Protein AF-A0ABD3TXU3-F1 (afdb_monomer)

Solvent-accessible surface area (backbone atoms only — not comparable to full-atom values): 10686 Å² total; per-residue (Å²): 133,86,78,90,81,82,82,71,97,73,79,88,72,80,79,80,66,81,51,79,56,85,69,87,68,70,68,44,49,63,91,85,39,48,73,52,95,70,31,21,36,32,75,50,91,61,66,33,29,53,66,57,39,34,51,54,19,44,74,74,72,29,31,35,31,71,69,75,39,67,75,50,40,56,49,52,21,50,50,44,47,71,68,58,58,91,84,44,51,27,39,35,22,36,33,16,76,94,43,84,89,53,43,23,27,67,86,81,66,42,51,48,83,80,42,98,42,84,51,59,34,95,75,45,77,66,43,73,91,76,55,30,40,26,32,26,36,27,57,84,41,30,26,41,55,32,48,41,82,49,72,32,30,33,31,24,29,32,74,39,47,73,62,79,83,71,80,54,76,53,84,80,80,85,79,81,78,77,83,128

Radius of gyration: 27.25 Å; Cα contacts (8 Å, |Δi|>4): 303; chains: 1; bounding box: 69×52×76 Å

Nearest PDB structures (foldseek):
  2ox9-assembly4_D  TM=9.358E-01  e=2.150E-13  Mus musculus
  2ox8-assembly4_D  TM=9.205E-01  e=7.601E-13  Homo sapiens
  1tn3-assembly1_A  TM=8.866E-01  e=1.148E-08  Homo sapiens
  3l9j-assembly1_C  TM=8.331E-01  e=6.294E-09  Homo sapiens
  1htn-assembly1_A  TM=8.339E-01  e=1.461E-08  Homo sapiens

Structure (mmCIF, N/CA/C/O backbone):
data_AF-A0ABD3TXU3-F1
#
_entry.id   AF-A0ABD3TXU3-F1
#
loop_
_atom_site.group_PDB
_atom_site.id
_atom_site.type_symbol
_atom_site.label_atom_id
_atom_site.label_alt_id
_atom_site.label_comp_id
_atom_site.label_asym_id
_atom_site.label_entity_id
_atom_site.label_seq_id
_atom_site.pdbx_PDB_ins_code
_atom_site.Cartn_x
_atom_site.Cartn_y
_atom_site.Cartn_z
_atom_site.occupancy
_atom_site.B_iso_or_equiv
_atom_site.auth_seq_id
_atom_site.auth_comp_id
_atom_site.auth_asym_id
_atom_site.auth_atom_id
_atom_site.pdbx_PDB_model_num
ATOM 1 N N . MET A 1 1 ? -48.188 35.237 57.768 1.00 38.38 1 MET A N 1
ATOM 2 C CA . MET A 1 1 ? -49.131 35.296 56.631 1.00 38.38 1 MET A CA 1
ATOM 3 C C . MET A 1 1 ? -48.720 34.210 55.651 1.00 38.38 1 MET A C 1
ATOM 5 O O . MET A 1 1 ? -47.647 34.308 55.085 1.00 38.38 1 MET A O 1
ATOM 9 N N . THR A 1 2 ? -49.334 33.029 55.768 1.00 39.00 2 THR A N 1
ATOM 10 C CA . THR A 1 2 ? -50.241 32.453 54.746 1.00 39.00 2 THR A CA 1
ATOM 11 C C . THR A 1 2 ? -49.476 32.151 53.449 1.00 39.00 2 THR A C 1
ATOM 13 O O . THR A 1 2 ? -49.089 33.066 52.742 1.00 39.00 2 THR A O 1
ATOM 16 N N . ARG A 1 3 ? -49.224 30.891 53.079 1.00 39.03 3 ARG A N 1
ATOM 17 C CA . ARG A 1 3 ? -50.242 29.874 52.774 1.00 39.03 3 ARG A CA 1
ATOM 18 C C . ARG A 1 3 ? -49.741 28.445 53.026 1.00 39.03 3 ARG A C 1
ATOM 20 O O . ARG A 1 3 ? -48.636 28.094 52.631 1.00 39.03 3 ARG A O 1
ATOM 27 N N . LEU A 1 4 ? -50.616 27.630 53.622 1.00 38.91 4 LEU A N 1
ATOM 28 C CA . LEU A 1 4 ? -50.588 26.171 53.529 1.00 38.91 4 LEU A CA 1
ATOM 29 C C . LEU A 1 4 ? -50.609 25.758 52.048 1.00 38.91 4 LEU A C 1
ATOM 31 O O . LEU A 1 4 ? -51.518 26.162 51.323 1.00 38.91 4 LEU A O 1
ATOM 35 N N . ILE A 1 5 ? -49.676 24.901 51.634 1.00 47.88 5 ILE A N 1
ATOM 36 C CA . ILE A 1 5 ? -49.873 24.018 50.481 1.00 47.88 5 ILE A CA 1
ATOM 37 C C . ILE A 1 5 ? -50.092 22.625 51.057 1.00 47.88 5 ILE A C 1
ATOM 39 O O . ILE A 1 5 ? -49.158 21.902 51.389 1.00 47.88 5 ILE A O 1
ATOM 43 N N . ILE A 1 6 ? -51.366 22.288 51.229 1.00 46.72 6 ILE A N 1
ATOM 44 C CA . ILE A 1 6 ? -51.814 20.909 51.382 1.00 46.72 6 ILE A CA 1
ATOM 45 C C . ILE A 1 6 ? -51.680 20.304 49.984 1.00 46.72 6 ILE A C 1
ATOM 47 O O . ILE A 1 6 ? -52.480 20.637 49.112 1.00 46.72 6 ILE A O 1
ATOM 51 N N . CYS A 1 7 ? -50.675 19.463 49.738 1.00 40.28 7 CYS A N 1
ATOM 52 C CA . CYS A 1 7 ? -50.700 18.606 48.555 1.00 40.28 7 CYS A CA 1
ATOM 53 C C . CYS A 1 7 ? -51.273 17.254 48.976 1.00 40.28 7 CYS A C 1
ATOM 55 O O . CYS A 1 7 ? -50.625 16.446 49.637 1.00 40.28 7 CYS A O 1
ATOM 57 N N . ASN A 1 8 ? -52.560 17.115 48.680 1.00 41.97 8 ASN A N 1
ATOM 58 C CA . ASN A 1 8 ? -53.394 15.951 48.906 1.00 41.97 8 ASN A CA 1
ATOM 59 C C . ASN A 1 8 ? -52.970 14.815 47.956 1.00 41.97 8 ASN A C 1
ATOM 61 O O . ASN A 1 8 ? -52.503 15.054 46.845 1.00 41.97 8 ASN A O 1
ATOM 65 N N . TYR A 1 9 ? -53.143 13.585 48.418 1.00 53.62 9 TYR A N 1
ATOM 66 C CA . TYR A 1 9 ? -52.825 12.330 47.753 1.00 53.62 9 TYR A CA 1
ATOM 67 C C . TYR A 1 9 ? -53.490 12.209 46.369 1.00 53.62 9 TYR A C 1
ATOM 69 O O . TYR A 1 9 ? -54.625 11.755 46.258 1.00 53.62 9 TYR A O 1
ATOM 77 N N . SER A 1 10 ? -52.803 12.576 45.287 1.00 55.06 10 SER A N 1
ATOM 78 C CA . SER A 1 10 ? -53.077 12.033 43.951 1.00 55.06 10 SER A CA 1
ATOM 79 C C . SER A 1 10 ? -52.022 12.472 42.945 1.00 55.06 10 SER A C 1
ATOM 81 O O . SER A 1 10 ? -51.697 13.650 42.860 1.00 55.06 10 SER A O 1
ATOM 83 N N . LEU A 1 11 ? -51.560 11.506 42.147 1.00 48.69 11 LEU A N 1
ATOM 84 C CA . LEU A 1 11 ? -50.714 11.667 40.960 1.00 48.69 11 LEU A CA 1
ATOM 85 C C . LEU A 1 11 ? -49.240 12.000 41.234 1.00 48.69 11 LEU A C 1
ATOM 87 O O . LEU A 1 11 ? -48.679 12.968 40.728 1.00 48.69 11 LEU A O 1
ATOM 91 N N . CYS A 1 12 ? -48.564 11.083 41.931 1.00 47.16 12 CYS A N 1
ATOM 92 C CA . CYS A 1 12 ? -47.138 10.856 41.701 1.00 47.16 12 CYS A CA 1
ATOM 93 C C . CYS A 1 12 ? -46.996 10.203 40.311 1.00 47.16 12 CYS A C 1
ATOM 95 O O . CYS A 1 12 ? -46.902 8.983 40.186 1.00 47.16 12 CYS A O 1
ATOM 97 N N . LEU A 1 13 ? -47.126 10.998 39.243 1.00 48.47 13 LEU A N 1
ATOM 98 C CA . LEU A 1 13 ? -46.891 10.525 37.881 1.00 48.47 13 LEU A CA 1
ATOM 99 C C . LEU A 1 13 ? -45.402 10.204 37.765 1.00 48.47 13 LEU A C 1
ATOM 101 O O . LEU A 1 13 ? -44.578 11.105 37.614 1.00 48.47 13 LEU A O 1
ATOM 105 N N . LEU A 1 14 ? -45.091 8.909 37.876 1.00 48.38 14 LEU A N 1
ATOM 106 C CA . LEU A 1 14 ? -43.838 8.282 37.470 1.00 48.38 14 LEU A CA 1
ATOM 107 C C . LEU A 1 14 ? -43.418 8.852 36.111 1.00 48.38 14 LEU A C 1
ATOM 109 O O . LEU A 1 14 ? -43.861 8.379 35.067 1.00 48.38 14 LEU A O 1
ATOM 113 N N . HIS A 1 15 ? -42.563 9.871 36.111 1.00 50.69 15 HIS A N 1
ATOM 114 C CA . HIS A 1 15 ? -41.821 10.222 34.914 1.00 50.69 15 HIS A CA 1
ATOM 115 C C . HIS A 1 15 ? -40.757 9.141 34.732 1.00 50.69 15 HIS A C 1
ATOM 117 O O . HIS A 1 15 ? -39.648 9.224 35.258 1.00 50.69 15 HIS A O 1
ATOM 123 N N . LEU A 1 16 ? -41.137 8.081 34.021 1.00 49.16 16 LEU A N 1
ATOM 124 C CA . LEU A 1 16 ? -40.200 7.169 33.383 1.00 49.16 16 LEU A CA 1
ATOM 125 C C . LEU A 1 16 ? -39.457 7.972 32.313 1.00 49.16 16 LEU A C 1
ATOM 127 O O . LEU A 1 16 ? -39.896 8.066 31.170 1.00 49.16 16 LEU A O 1
ATOM 131 N N . TYR A 1 17 ? -38.347 8.600 32.692 1.00 54.53 17 TYR A N 1
ATOM 132 C CA . TYR A 1 17 ? -37.418 9.144 31.714 1.00 54.53 17 TYR A CA 1
ATOM 133 C C . TYR A 1 17 ? -36.668 7.970 31.087 1.00 54.53 17 TYR A C 1
ATOM 135 O O . TYR A 1 17 ? -35.843 7.322 31.730 1.00 54.53 17 TYR A O 1
ATOM 143 N N . ILE A 1 18 ? -37.004 7.668 29.835 1.00 55.91 18 ILE A N 1
ATOM 144 C CA . ILE A 1 18 ? -36.249 6.730 29.008 1.00 55.91 18 ILE A CA 1
ATOM 145 C C . ILE A 1 18 ? -34.928 7.416 28.659 1.00 55.91 18 ILE A C 1
ATOM 147 O O . ILE A 1 18 ? -34.909 8.375 27.891 1.00 55.91 18 ILE A O 1
ATOM 151 N N . VAL A 1 19 ? -33.826 6.941 29.237 1.00 58.97 19 VAL A N 1
ATOM 152 C CA . VAL A 1 19 ? -32.478 7.334 28.819 1.00 58.97 19 VAL A CA 1
ATOM 153 C C . VAL A 1 19 ? -31.992 6.264 27.850 1.00 58.97 19 VAL A C 1
ATOM 155 O O . VAL A 1 19 ? -31.799 5.114 28.239 1.00 58.97 19 VAL A O 1
ATOM 158 N N . ALA A 1 20 ? -31.841 6.622 26.576 1.00 58.69 20 ALA A N 1
ATOM 159 C CA . ALA A 1 20 ? -31.137 5.778 25.621 1.00 58.69 20 ALA A CA 1
ATOM 160 C C . ALA A 1 20 ? -29.632 5.968 25.854 1.00 58.69 20 ALA A C 1
ATOM 162 O O . ALA A 1 20 ? -29.082 7.027 25.560 1.00 58.69 20 ALA A O 1
ATOM 163 N N . GLU A 1 21 ? -28.975 4.967 26.435 1.00 60.59 21 GLU A N 1
ATOM 164 C CA . GLU A 1 21 ? -27.516 4.942 26.537 1.00 60.59 21 GLU A CA 1
ATOM 165 C C . GLU A 1 21 ? -26.964 4.305 25.250 1.00 60.59 21 GLU A C 1
ATOM 167 O O . GLU A 1 21 ? -27.201 3.125 24.985 1.00 60.59 21 GLU A O 1
ATOM 172 N N . LEU A 1 22 ? -26.248 5.086 24.430 1.00 57.88 22 LEU A N 1
ATOM 173 C CA . LEU A 1 22 ? -25.469 4.547 23.314 1.00 57.88 22 LEU A CA 1
ATOM 174 C C . LEU A 1 22 ? -24.285 3.783 23.905 1.00 57.88 22 LEU A C 1
ATOM 176 O O . LEU A 1 22 ? -23.331 4.385 24.400 1.00 57.88 22 LEU A O 1
ATOM 180 N N . LYS A 1 23 ? -24.357 2.453 23.899 1.00 60.16 23 LYS A N 1
ATOM 181 C CA . LYS A 1 23 ? -23.193 1.636 24.239 1.00 60.16 23 LYS A CA 1
ATOM 182 C C . LYS A 1 23 ? -22.215 1.680 23.066 1.00 60.16 23 LYS A C 1
ATOM 184 O O . LYS A 1 23 ? -22.656 1.428 21.946 1.00 60.16 23 LYS A O 1
ATOM 189 N N . PRO A 1 24 ? -20.917 1.951 23.298 1.00 57.28 24 PRO A N 1
ATOM 190 C CA . PRO A 1 24 ? -19.903 1.766 22.273 1.00 57.28 24 PRO A CA 1
ATOM 191 C C . PRO A 1 24 ? -19.924 0.297 21.845 1.00 57.28 24 PRO A C 1
ATOM 193 O O . PRO A 1 24 ? -19.553 -0.594 22.615 1.00 57.28 24 PRO A O 1
ATOM 196 N N . THR A 1 25 ? -20.424 0.023 20.645 1.00 61.97 25 THR A N 1
ATOM 197 C CA . THR A 1 25 ? -20.169 -1.254 19.987 1.00 61.97 25 THR A CA 1
ATOM 198 C C . THR A 1 25 ? -18.715 -1.199 19.557 1.00 61.97 25 THR A C 1
ATOM 200 O O . THR A 1 25 ? -18.348 -0.332 18.771 1.00 61.97 25 THR A O 1
ATOM 203 N N . HIS A 1 26 ? -17.876 -2.065 20.120 1.00 70.00 26 HIS A N 1
ATOM 204 C CA . HIS A 1 26 ? -16.540 -2.246 19.570 1.00 70.00 26 HIS A CA 1
ATOM 205 C C . HIS A 1 26 ? -16.721 -2.820 18.163 1.00 70.00 26 HIS A C 1
ATOM 207 O O . HIS A 1 26 ? -17.531 -3.740 17.995 1.00 70.00 26 HIS A O 1
ATOM 213 N N . GLY A 1 27 ? -16.027 -2.256 17.175 1.00 78.31 27 GLY A N 1
ATOM 214 C CA . GLY A 1 27 ? -15.971 -2.841 15.846 1.00 78.31 27 GLY A CA 1
ATOM 215 C C . GLY A 1 27 ? -15.530 -4.294 15.908 1.00 78.31 27 GLY A C 1
ATOM 216 O O . GLY A 1 27 ? -14.821 -4.714 16.830 1.00 78.31 27 GLY A O 1
ATOM 217 N N . HIS A 1 28 ? -15.995 -5.085 14.951 1.00 89.62 28 HIS A N 1
ATOM 218 C CA . HIS A 1 28 ? -15.553 -6.461 14.797 1.00 89.62 28 HIS A CA 1
ATOM 219 C C . HIS A 1 28 ? -15.203 -6.735 13.344 1.00 89.62 28 HIS A C 1
ATOM 221 O O . HIS A 1 28 ? -15.692 -6.071 12.433 1.00 89.62 28 HIS A O 1
ATOM 227 N N . CYS A 1 29 ? -14.341 -7.724 13.148 1.00 94.19 29 CYS A N 1
ATOM 228 C CA . CYS A 1 29 ? -13.937 -8.178 11.832 1.00 94.19 29 CYS A CA 1
ATOM 229 C C . CYS A 1 29 ? -14.420 -9.603 11.603 1.00 94.19 29 CYS A C 1
ATOM 231 O O . CYS A 1 29 ? -14.504 -10.405 12.541 1.00 94.19 29 CYS A O 1
ATOM 233 N N . SER A 1 30 ? -14.701 -9.929 10.343 1.00 92.94 30 SER A N 1
ATOM 234 C CA . SER A 1 30 ? -14.992 -11.298 9.933 1.00 92.94 30 SER A CA 1
ATOM 235 C C . SER A 1 30 ? -13.816 -12.227 10.287 1.00 92.94 30 SER A C 1
ATOM 237 O O . SER A 1 30 ? -12.668 -11.797 10.412 1.00 92.94 30 SER A O 1
ATOM 239 N N . GLN A 1 31 ? -14.076 -13.527 10.441 1.00 91.88 31 GLN A N 1
ATOM 240 C CA . GLN A 1 31 ? -13.018 -14.494 10.749 1.00 91.88 31 GLN A CA 1
ATOM 241 C C . GLN A 1 31 ? -11.882 -14.428 9.711 1.00 91.88 31 GLN A C 1
ATOM 243 O O . GLN A 1 31 ? -12.137 -14.409 8.510 1.00 91.88 31 GLN A O 1
ATOM 248 N N . GLY A 1 32 ? -10.631 -14.417 10.181 1.00 91.81 32 GLY A N 1
ATOM 249 C CA . GLY A 1 32 ? -9.445 -14.310 9.321 1.00 91.81 32 GLY A CA 1
ATOM 250 C C . GLY A 1 32 ? -9.003 -12.875 9.015 1.00 91.81 32 GLY A C 1
ATOM 251 O O . GLY A 1 32 ? -8.025 -12.696 8.294 1.00 91.81 32 GLY A O 1
ATOM 252 N N . TRP A 1 33 ? -9.686 -11.877 9.579 1.00 97.25 33 TRP A N 1
ATOM 253 C CA . TRP A 1 33 ? -9.318 -10.465 9.510 1.00 97.25 33 TRP A CA 1
ATOM 254 C C . TRP A 1 33 ? -8.902 -9.948 10.891 1.00 97.25 33 TRP A C 1
ATOM 256 O O . TRP A 1 33 ? -9.407 -10.406 11.920 1.00 97.25 33 TRP A O 1
ATOM 266 N N . VAL A 1 34 ? -7.992 -8.980 10.916 1.00 96.56 34 VAL A N 1
ATOM 267 C CA . VAL A 1 34 ? -7.460 -8.360 12.133 1.00 96.56 34 VAL A CA 1
ATOM 268 C C . VAL A 1 34 ? -7.959 -6.923 12.222 1.00 96.56 34 VAL A C 1
ATOM 270 O O . VAL A 1 34 ? -7.770 -6.148 11.289 1.00 96.56 34 VAL A O 1
ATOM 273 N N . LEU A 1 35 ? -8.592 -6.572 13.344 1.00 96.19 35 LEU A N 1
ATOM 274 C CA . LEU A 1 35 ? -9.067 -5.213 13.610 1.00 96.19 35 LEU A CA 1
ATOM 275 C C . LEU A 1 35 ? -7.896 -4.292 13.964 1.00 96.19 35 LEU A C 1
ATOM 277 O O . LEU A 1 35 ? -7.112 -4.614 14.862 1.00 96.19 35 LEU A O 1
ATOM 281 N N . HIS A 1 36 ? -7.831 -3.125 13.328 1.00 96.06 36 HIS A N 1
ATOM 282 C CA . HIS A 1 36 ? -6.929 -2.039 13.702 1.00 96.06 36 HIS A CA 1
ATOM 283 C C . HIS A 1 36 ? -7.570 -0.684 13.388 1.00 96.06 36 HIS A C 1
ATOM 285 O O . HIS A 1 36 ? -7.978 -0.420 12.263 1.00 96.06 36 HIS A O 1
ATOM 291 N N . GLY A 1 37 ? -7.680 0.189 14.394 1.00 93.19 37 GLY A N 1
ATOM 292 C CA . GLY A 1 37 ? -8.442 1.431 14.247 1.00 93.19 37 GLY A CA 1
ATOM 293 C C . GLY A 1 37 ? -9.925 1.145 13.995 1.00 93.19 37 GLY A C 1
ATOM 294 O O . GLY A 1 37 ? -10.559 0.505 14.830 1.00 93.19 37 GLY A O 1
ATOM 295 N N . SER A 1 38 ? -10.444 1.634 12.868 1.00 93.19 38 SER A N 1
ATOM 296 C CA . SER A 1 38 ? -11.811 1.400 12.377 1.00 93.19 38 SER A CA 1
ATOM 297 C C . SER A 1 38 ? -11.856 0.508 11.129 1.00 93.19 38 SER A C 1
ATOM 299 O O . SER A 1 38 ? -12.885 0.451 10.458 1.00 93.19 38 SER A O 1
ATOM 301 N N . SER A 1 39 ? -10.744 -0.156 10.806 1.00 96.19 39 SER A N 1
ATOM 302 C CA . SER A 1 39 ? -10.600 -1.003 9.623 1.00 96.19 39 SER A CA 1
ATOM 303 C C . SER A 1 39 ? -10.216 -2.429 10.020 1.00 96.19 39 SER A C 1
ATOM 305 O O . SER A 1 39 ? -9.643 -2.703 11.081 1.00 96.19 39 SER A O 1
ATOM 307 N N . CYS A 1 40 ? -10.534 -3.362 9.138 1.00 97.81 40 CYS A N 1
ATOM 308 C CA . CYS A 1 40 ? -10.180 -4.766 9.202 1.00 97.81 40 CYS A CA 1
ATOM 309 C C . CYS A 1 40 ? -9.165 -5.078 8.109 1.00 97.81 40 CYS A C 1
ATOM 311 O O . CYS A 1 40 ? -9.388 -4.732 6.951 1.00 97.81 40 CYS A O 1
ATOM 313 N N . TYR A 1 41 ? -8.116 -5.826 8.450 1.00 98.50 41 TYR A N 1
ATOM 314 C CA . TYR A 1 41 ? -7.045 -6.173 7.515 1.00 98.50 41 TYR A CA 1
ATOM 315 C C . TYR A 1 41 ? -6.871 -7.681 7.364 1.00 98.50 41 TYR A C 1
ATOM 317 O O . TYR A 1 41 ? -6.997 -8.434 8.334 1.00 98.50 41 TYR A O 1
ATOM 325 N N . HIS A 1 42 ? -6.548 -8.122 6.153 1.00 98.25 42 HIS A N 1
ATOM 326 C CA . HIS A 1 42 ? -6.267 -9.516 5.830 1.00 98.25 42 HIS A CA 1
ATOM 327 C C . HIS A 1 42 ? -5.001 -9.612 4.986 1.00 98.25 42 HIS A C 1
ATOM 329 O O . HIS A 1 42 ? -4.933 -9.030 3.910 1.00 98.25 42 HIS A O 1
ATOM 335 N N . VAL A 1 43 ? -4.011 -10.365 5.462 1.00 98.06 43 VAL A N 1
ATOM 336 C CA . VAL A 1 43 ? -2.803 -10.682 4.691 1.00 98.06 43 VAL A CA 1
ATOM 337 C C . VAL A 1 43 ? -3.031 -12.003 3.965 1.00 98.06 43 VAL A C 1
ATOM 339 O O . VAL A 1 43 ? -3.371 -13.004 4.602 1.00 98.06 43 VAL A O 1
ATOM 342 N N . SER A 1 44 ? -2.857 -12.008 2.646 1.00 97.81 44 SER A N 1
ATOM 343 C CA . SER A 1 44 ? -3.102 -13.181 1.811 1.00 97.81 44 SER A CA 1
ATOM 344 C C . SER A 1 44 ? -2.072 -14.286 2.051 1.00 97.81 44 SER A C 1
ATOM 346 O O . SER A 1 44 ? -0.894 -14.041 2.309 1.00 97.81 44 SER A O 1
ATOM 348 N N . HIS A 1 45 ? -2.511 -15.536 1.908 1.00 95.19 45 HIS A N 1
ATOM 349 C CA . HIS A 1 45 ? -1.600 -16.672 1.741 1.00 95.19 45 HIS A CA 1
ATOM 350 C C . HIS A 1 45 ? -1.253 -16.929 0.275 1.00 95.19 45 HIS A C 1
ATOM 352 O O . HIS A 1 45 ? -0.182 -17.458 -0.007 1.00 95.19 45 HIS A O 1
ATOM 358 N N . ASP A 1 46 ? -2.144 -16.555 -0.640 1.00 97.12 46 ASP A N 1
ATOM 359 C CA . ASP A 1 46 ? -1.925 -16.666 -2.076 1.00 97.12 46 ASP A CA 1
ATOM 360 C C . ASP A 1 46 ? -1.090 -15.485 -2.583 1.00 97.12 46 ASP A C 1
ATOM 362 O O . ASP A 1 46 ? -0.970 -14.455 -1.907 1.00 97.12 46 ASP A O 1
ATOM 366 N N . MET A 1 47 ? -0.480 -15.658 -3.752 1.00 98.38 47 MET A N 1
ATOM 367 C CA . MET A 1 47 ? 0.325 -14.634 -4.406 1.00 98.38 47 MET A CA 1
ATOM 368 C C . MET A 1 47 ? -0.277 -14.333 -5.769 1.00 98.38 47 MET A C 1
ATOM 370 O O . MET A 1 47 ? -0.556 -15.267 -6.515 1.00 98.38 47 MET A O 1
ATOM 374 N N . GLU A 1 48 ? -0.409 -13.056 -6.093 1.00 98.69 48 GLU A N 1
ATOM 375 C CA . GLU A 1 48 ? -1.006 -12.585 -7.342 1.00 98.69 48 GLU A CA 1
ATOM 376 C C . GLU A 1 48 ? -0.216 -11.387 -7.881 1.00 98.69 48 GLU A C 1
ATOM 378 O O . GLU A 1 48 ? 0.625 -10.804 -7.179 1.00 98.69 48 GLU A O 1
ATOM 383 N N . ASP A 1 49 ? -0.473 -11.021 -9.137 1.00 98.81 49 ASP A N 1
ATOM 384 C CA . ASP A 1 49 ? -0.084 -9.700 -9.627 1.00 98.81 49 ASP A CA 1
ATOM 385 C C . ASP A 1 49 ? -0.922 -8.601 -8.955 1.00 98.81 49 ASP A C 1
ATOM 387 O O . ASP A 1 49 ? -1.898 -8.888 -8.258 1.00 98.81 49 ASP A O 1
ATOM 391 N N . TRP A 1 50 ? -0.525 -7.335 -9.095 1.00 98.75 50 TRP A N 1
ATOM 392 C CA . TRP A 1 50 ? -1.176 -6.253 -8.349 1.00 98.75 50 TRP A CA 1
ATOM 393 C C . TRP A 1 50 ? -2.665 -6.097 -8.707 1.00 98.75 50 TRP A C 1
ATOM 395 O O . TRP A 1 50 ? -3.489 -5.838 -7.830 1.00 98.75 50 TRP A O 1
ATOM 405 N N . ALA A 1 51 ? -3.027 -6.288 -9.980 1.00 98.69 51 ALA A N 1
ATOM 406 C CA . ALA A 1 51 ? -4.405 -6.125 -10.439 1.00 98.69 51 ALA A CA 1
ATOM 407 C C . ALA A 1 51 ? -5.296 -7.280 -9.962 1.00 98.69 51 ALA A C 1
ATOM 409 O O . ALA A 1 51 ? -6.414 -7.046 -9.493 1.00 98.69 51 ALA A O 1
ATOM 410 N N . ASP A 1 52 ? -4.796 -8.513 -10.030 1.00 98.81 52 ASP A N 1
ATOM 411 C CA . ASP A 1 52 ? -5.505 -9.687 -9.525 1.00 98.81 52 ASP A CA 1
ATOM 412 C C . ASP A 1 52 ? -5.577 -9.680 -7.989 1.00 98.81 52 ASP A C 1
ATOM 414 O O . ASP A 1 52 ? -6.615 -10.023 -7.421 1.00 98.81 52 ASP A O 1
ATOM 418 N N . ALA A 1 53 ? -4.546 -9.192 -7.295 1.00 98.88 53 ALA A N 1
ATOM 419 C CA . ALA A 1 53 ? -4.576 -8.977 -5.849 1.00 98.88 53 ALA A CA 1
ATOM 420 C C . ALA A 1 53 ? -5.685 -7.991 -5.437 1.00 98.88 53 ALA A C 1
ATOM 422 O O . ALA A 1 53 ? -6.478 -8.289 -4.537 1.00 98.88 53 ALA A O 1
ATOM 423 N N . ASP A 1 54 ? -5.794 -6.851 -6.127 1.00 98.75 54 ASP A N 1
ATOM 424 C CA . ASP A 1 54 ? -6.871 -5.884 -5.896 1.00 98.75 54 ASP A CA 1
ATOM 425 C C . ASP A 1 54 ? -8.250 -6.477 -6.184 1.00 98.75 54 ASP A C 1
ATOM 427 O O . ASP A 1 54 ? -9.170 -6.361 -5.365 1.00 98.75 54 ASP A O 1
ATOM 431 N N . TYR A 1 55 ? -8.385 -7.211 -7.288 1.00 98.69 55 TYR A N 1
ATOM 432 C CA . TYR A 1 55 ? -9.605 -7.951 -7.595 1.00 98.69 55 TYR A CA 1
ATOM 433 C C . TYR A 1 55 ? -9.983 -8.922 -6.466 1.00 98.69 55 TYR A C 1
ATOM 435 O O . TYR A 1 55 ? -11.149 -8.982 -6.058 1.00 98.69 55 TYR A O 1
ATOM 443 N N . MET A 1 56 ? -9.020 -9.661 -5.914 1.00 98.69 56 MET A N 1
ATOM 444 C CA . MET A 1 56 ? -9.258 -10.612 -4.827 1.00 98.69 56 MET A CA 1
ATOM 445 C C . MET A 1 56 ? -9.665 -9.919 -3.521 1.00 98.69 56 MET A C 1
ATOM 447 O O . MET A 1 56 ? -10.560 -10.415 -2.828 1.00 98.69 56 MET A O 1
ATOM 451 N N . CYS A 1 57 ? -9.105 -8.750 -3.203 1.00 98.69 57 CYS A N 1
ATOM 452 C CA . CYS A 1 57 ? -9.572 -7.947 -2.071 1.00 98.69 57 CYS A CA 1
ATOM 453 C C . CYS A 1 57 ? -11.025 -7.486 -2.258 1.00 98.69 57 CYS A C 1
ATOM 455 O O . CYS A 1 57 ? -11.852 -7.678 -1.358 1.00 98.69 57 CYS A O 1
ATOM 457 N N . HIS A 1 58 ? -11.380 -7.011 -3.454 1.00 98.56 58 HIS A N 1
ATOM 458 C CA . HIS A 1 58 ? -12.758 -6.652 -3.806 1.00 98.56 58 HIS A CA 1
ATOM 459 C C . HIS A 1 58 ? -13.722 -7.835 -3.704 1.00 98.56 58 HIS A C 1
ATOM 461 O O . HIS A 1 58 ? -14.849 -7.693 -3.219 1.00 98.56 58 HIS A O 1
ATOM 467 N N . LYS A 1 59 ? -13.284 -9.044 -4.068 1.00 98.06 59 LYS A N 1
ATOM 468 C CA . LYS A 1 59 ? -14.078 -10.273 -3.899 1.00 98.06 59 LYS A CA 1
ATOM 469 C C . LYS A 1 59 ? -14.395 -10.598 -2.441 1.00 98.06 59 LYS A C 1
ATOM 471 O O . LYS A 1 59 ? -15.404 -11.258 -2.192 1.00 98.06 59 LYS A O 1
ATOM 476 N N . MET A 1 60 ? -13.583 -10.127 -1.497 1.00 96.75 60 MET A N 1
ATOM 477 C CA . MET A 1 60 ? -13.808 -10.273 -0.055 1.00 96.75 60 MET A CA 1
ATOM 478 C C . MET A 1 60 ? -14.511 -9.063 0.586 1.00 96.75 60 MET A C 1
ATOM 480 O O . MET A 1 60 ? -14.670 -9.021 1.810 1.00 96.75 60 MET A O 1
ATOM 484 N N . GLY A 1 61 ? -14.965 -8.104 -0.229 1.00 96.81 61 GLY A N 1
ATOM 485 C CA . GLY A 1 61 ? -15.640 -6.888 0.226 1.00 96.81 61 GLY A CA 1
ATOM 486 C C . GLY A 1 61 ? -14.693 -5.816 0.765 1.00 96.81 61 GLY A C 1
ATOM 487 O O . GLY A 1 61 ? -15.127 -4.998 1.570 1.00 96.81 61 GLY A O 1
ATOM 488 N N . GLY A 1 62 ? -13.421 -5.856 0.370 1.00 97.81 62 GLY A N 1
ATOM 489 C CA . GLY A 1 62 ? -12.416 -4.844 0.683 1.00 97.81 62 GLY A CA 1
ATOM 490 C C . GLY A 1 62 ? -11.709 -4.331 -0.566 1.00 97.81 62 GLY A C 1
ATOM 491 O O . GLY A 1 62 ? -12.248 -4.414 -1.663 1.00 97.81 62 GLY A O 1
ATOM 492 N N . TYR A 1 63 ? -10.498 -3.831 -0.392 1.00 98.69 63 TYR A N 1
ATOM 493 C CA . TYR A 1 63 ? -9.605 -3.320 -1.436 1.00 98.69 63 TYR A CA 1
ATOM 494 C C . TYR A 1 63 ? -8.151 -3.512 -0.976 1.00 98.69 63 TYR A C 1
ATOM 496 O O . TYR A 1 63 ? -7.929 -3.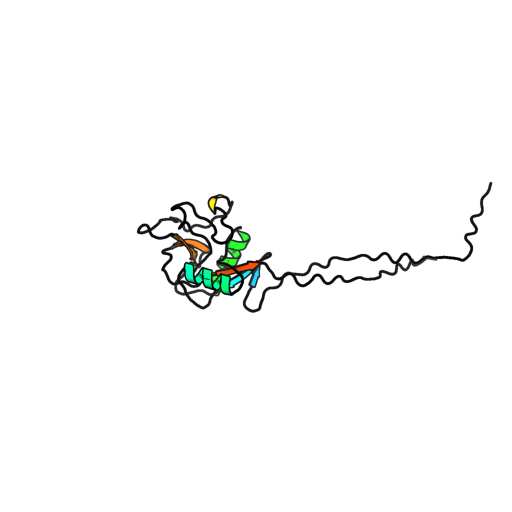871 0.185 1.00 98.69 63 TYR A O 1
ATOM 504 N N . LEU A 1 64 ? -7.150 -3.345 -1.847 1.00 98.81 64 LEU A N 1
ATOM 505 C CA . LEU A 1 64 ? -5.752 -3.357 -1.389 1.00 98.81 64 LEU A CA 1
A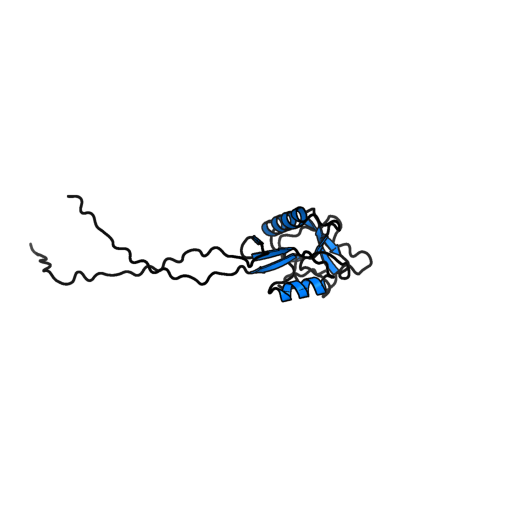TOM 506 C C . LEU A 1 64 ? -5.502 -2.244 -0.365 1.00 98.81 64 LEU A C 1
ATOM 508 O O . LEU A 1 64 ? -5.857 -1.098 -0.608 1.00 98.81 64 LEU A O 1
ATOM 512 N N . ALA A 1 65 ? -4.852 -2.571 0.752 1.00 98.69 65 ALA A N 1
ATOM 513 C CA . ALA A 1 65 ? -4.740 -1.676 1.903 1.00 98.69 65 ALA A CA 1
ATOM 514 C C . ALA A 1 65 ? -4.139 -0.303 1.561 1.00 98.69 65 ALA A C 1
ATOM 516 O O . ALA A 1 65 ? -3.118 -0.219 0.868 1.00 98.69 65 ALA A O 1
ATOM 517 N N . GLU A 1 66 ? -4.741 0.762 2.091 1.00 97.69 66 GLU A N 1
ATOM 518 C CA . GLU A 1 66 ? -4.323 2.147 1.867 1.00 97.69 66 GLU A CA 1
ATOM 519 C C . GLU A 1 66 ? -3.739 2.739 3.148 1.00 97.69 66 GLU A C 1
ATOM 521 O O . GLU A 1 66 ? -4.438 2.903 4.138 1.00 97.69 66 GLU A O 1
ATOM 526 N N . ILE A 1 67 ? -2.456 3.105 3.150 1.00 96.75 67 ILE A N 1
ATOM 527 C CA . ILE A 1 67 ? -1.787 3.543 4.381 1.00 96.75 67 ILE A CA 1
ATOM 528 C C . ILE A 1 67 ? -1.879 5.058 4.537 1.00 96.75 67 ILE A C 1
ATOM 530 O O . ILE A 1 67 ? -1.045 5.809 4.035 1.00 96.75 67 ILE A O 1
ATOM 534 N N . ASN A 1 68 ? -2.845 5.506 5.328 1.00 92.44 68 ASN A N 1
ATOM 535 C CA . ASN A 1 68 ? -3.157 6.921 5.509 1.00 92.44 68 ASN A CA 1
ATOM 536 C C . ASN A 1 68 ? -2.386 7.570 6.669 1.00 92.44 68 ASN A C 1
ATOM 538 O O . ASN A 1 68 ? -2.279 8.798 6.759 1.00 92.44 68 ASN A O 1
ATOM 542 N N . THR A 1 69 ? -1.866 6.768 7.605 1.00 95.12 69 THR A N 1
ATOM 543 C CA . THR A 1 69 ? -1.193 7.272 8.813 1.00 95.12 69 THR A CA 1
ATOM 544 C C . THR A 1 69 ? -0.000 6.418 9.235 1.00 95.12 69 THR A C 1
ATOM 546 O O . THR A 1 69 ? 0.053 5.217 8.985 1.00 95.12 69 THR A O 1
ATOM 549 N N . ALA A 1 70 ? 0.921 7.006 10.005 1.00 95.38 70 ALA A N 1
ATOM 550 C CA . ALA A 1 70 ? 2.016 6.253 10.623 1.00 95.38 70 ALA A CA 1
ATOM 551 C C . ALA A 1 70 ? 1.529 5.163 11.597 1.00 95.38 70 ALA A C 1
ATOM 553 O O . ALA A 1 70 ? 2.195 4.147 11.777 1.00 95.38 70 ALA A O 1
ATOM 554 N N . PHE A 1 71 ? 0.371 5.361 12.238 1.00 95.69 71 PHE A N 1
ATOM 555 C CA . PHE A 1 71 ? -0.224 4.366 13.134 1.00 95.69 71 PHE A CA 1
ATOM 556 C C . PHE A 1 71 ? -0.653 3.104 12.378 1.00 95.69 71 PHE A C 1
ATOM 558 O O . PHE A 1 71 ? -0.470 1.991 12.866 1.00 95.69 71 PHE A O 1
ATOM 565 N N . GLU A 1 72 ? -1.187 3.281 11.177 1.00 97.06 72 GLU A N 1
ATOM 566 C CA . GLU A 1 72 ? -1.531 2.202 10.258 1.00 97.06 72 GLU A CA 1
ATOM 567 C C . GLU A 1 72 ? -0.290 1.565 9.626 1.00 97.06 72 GLU A C 1
ATOM 569 O O . GLU A 1 72 ? -0.150 0.344 9.654 1.00 97.06 72 GLU A O 1
ATOM 574 N N . GLY A 1 73 ? 0.668 2.375 9.161 1.00 96.88 73 GLY A N 1
ATOM 575 C CA . GLY A 1 73 ? 1.917 1.879 8.575 1.00 96.88 73 GLY A CA 1
ATOM 576 C C . GLY A 1 73 ? 2.702 0.975 9.527 1.00 96.88 73 GLY A C 1
ATOM 577 O O . GLY A 1 73 ? 3.108 -0.120 9.145 1.00 96.88 73 GLY A O 1
ATOM 578 N N . ASN A 1 74 ? 2.818 1.365 10.802 1.00 97.44 74 ASN A N 1
ATOM 579 C CA . ASN A 1 74 ? 3.447 0.534 11.835 1.00 97.44 74 ASN A CA 1
ATOM 580 C C . ASN A 1 74 ? 2.687 -0.782 12.081 1.00 97.44 74 ASN A C 1
ATOM 582 O O . ASN A 1 74 ? 3.286 -1.799 12.432 1.00 97.44 74 ASN A O 1
ATOM 586 N N . PHE A 1 75 ? 1.358 -0.780 11.953 1.00 98.06 75 PHE A N 1
ATOM 587 C CA . PHE A 1 75 ? 0.566 -1.998 12.090 1.00 98.06 75 PHE A CA 1
ATOM 588 C C . PHE A 1 75 ? 0.815 -2.951 10.919 1.00 98.06 75 PHE A C 1
ATOM 590 O O . PHE A 1 75 ? 1.112 -4.122 11.169 1.00 98.06 75 PHE A O 1
ATOM 597 N N . LEU A 1 76 ? 0.784 -2.461 9.675 1.00 98.12 76 LEU A N 1
ATOM 598 C CA . LEU A 1 76 ? 1.064 -3.290 8.500 1.00 98.12 76 LEU A CA 1
ATOM 599 C C . LEU A 1 76 ? 2.506 -3.799 8.473 1.00 98.12 76 LEU A C 1
ATOM 601 O O . LEU A 1 76 ? 2.711 -4.969 8.165 1.00 98.12 76 LEU A O 1
ATOM 605 N N . GLU A 1 77 ? 3.483 -2.993 8.902 1.00 97.69 77 GLU A N 1
ATOM 606 C CA . GLU A 1 77 ? 4.866 -3.442 9.120 1.00 97.69 77 GLU A CA 1
ATOM 607 C C . GLU A 1 77 ? 4.921 -4.657 10.062 1.00 97.69 77 GLU A C 1
ATOM 609 O O . GLU A 1 77 ? 5.609 -5.643 9.790 1.00 97.69 77 GLU A O 1
ATOM 614 N N . ASN A 1 78 ? 4.180 -4.621 11.172 1.00 97.50 78 ASN A N 1
ATOM 615 C CA . ASN A 1 78 ? 4.120 -5.756 12.089 1.00 97.50 78 ASN A CA 1
ATOM 616 C C . ASN A 1 78 ? 3.430 -6.967 11.455 1.00 97.50 78 ASN A C 1
ATOM 618 O O . ASN A 1 78 ? 3.889 -8.087 11.670 1.00 97.50 78 ASN A O 1
ATOM 622 N N . GLN A 1 79 ? 2.372 -6.770 10.661 1.00 97.31 79 GLN A N 1
ATOM 623 C CA . GLN A 1 79 ? 1.722 -7.872 9.950 1.00 97.31 79 GLN A CA 1
ATOM 624 C C . GLN A 1 79 ? 2.698 -8.556 8.984 1.00 97.31 79 GLN A C 1
ATOM 626 O O . GLN A 1 79 ? 2.911 -9.761 9.098 1.00 97.31 79 GLN A O 1
ATOM 631 N N . VAL A 1 80 ? 3.379 -7.816 8.104 1.00 96.31 80 VAL A N 1
ATOM 632 C CA . VAL A 1 80 ? 4.320 -8.430 7.147 1.00 96.31 80 VAL A CA 1
ATOM 633 C C . VAL A 1 80 ? 5.496 -9.119 7.841 1.00 96.31 80 VAL A C 1
ATOM 635 O O . VAL A 1 80 ? 5.885 -10.216 7.442 1.00 96.31 80 VAL A O 1
ATOM 638 N N . LYS A 1 81 ? 6.000 -8.566 8.953 1.00 95.81 81 LYS A N 1
ATOM 639 C CA . LYS A 1 81 ? 7.029 -9.222 9.781 1.00 95.81 81 LYS A CA 1
ATOM 640 C C . LYS A 1 81 ? 6.552 -10.522 10.418 1.00 95.81 81 LYS A C 1
ATOM 642 O O . LYS A 1 81 ? 7.348 -11.445 10.560 1.00 95.81 81 LYS A O 1
ATOM 647 N N . LEU A 1 82 ? 5.290 -10.590 10.841 1.00 95.12 82 LEU A N 1
ATOM 648 C CA . LEU A 1 82 ? 4.718 -11.796 11.443 1.00 95.12 82 LEU A CA 1
ATOM 649 C C . LEU A 1 82 ? 4.568 -12.919 10.415 1.00 95.12 82 LEU A C 1
ATOM 651 O O . LEU A 1 82 ? 4.857 -14.071 10.734 1.00 95.12 82 LEU A O 1
ATOM 655 N N . PHE A 1 83 ? 4.147 -12.586 9.195 1.00 94.12 83 PHE A N 1
ATOM 656 C CA . PHE A 1 83 ? 4.042 -13.556 8.104 1.00 94.12 83 PHE A CA 1
ATOM 657 C C . PHE A 1 83 ? 5.415 -13.951 7.543 1.00 94.12 83 PHE A C 1
ATOM 659 O O . PHE A 1 83 ? 5.610 -15.110 7.180 1.00 94.12 83 PHE A O 1
ATOM 666 N N . ASN A 1 84 ? 6.381 -13.023 7.543 1.00 93.19 84 ASN A N 1
ATOM 667 C CA . ASN A 1 84 ? 7.784 -13.247 7.185 1.00 93.19 84 ASN A CA 1
ATOM 668 C C . ASN A 1 84 ? 7.948 -13.975 5.837 1.00 93.19 84 ASN A C 1
ATOM 670 O O . ASN A 1 84 ? 8.630 -15.002 5.739 1.00 93.19 84 ASN A O 1
ATOM 674 N N . PHE A 1 85 ? 7.290 -13.456 4.798 1.00 92.44 85 PHE A N 1
ATOM 675 C CA . PHE A 1 85 ? 7.316 -14.070 3.476 1.00 92.44 85 PHE A CA 1
ATOM 676 C C . PHE A 1 85 ? 8.725 -14.028 2.856 1.00 92.44 85 PHE A C 1
ATOM 678 O O . PHE A 1 85 ? 9.394 -12.991 2.931 1.00 92.44 85 PHE A O 1
ATOM 685 N N . PRO A 1 86 ? 9.190 -15.117 2.207 1.00 90.25 86 PRO A N 1
ATOM 686 C CA . PRO A 1 86 ? 10.531 -15.188 1.616 1.00 90.25 86 PRO A CA 1
ATOM 687 C C . PRO A 1 86 ? 10.826 -14.128 0.550 1.00 90.25 86 PRO A C 1
ATOM 689 O O . PRO A 1 86 ? 11.981 -13.753 0.370 1.00 90.25 86 PRO A O 1
ATOM 692 N N . GLN A 1 87 ? 9.799 -13.669 -0.165 1.00 88.50 87 GLN A N 1
ATOM 693 C CA . GLN A 1 87 ? 9.899 -12.669 -1.229 1.00 88.50 87 GLN A CA 1
ATOM 694 C C . GLN A 1 87 ? 10.264 -11.293 -0.669 1.00 88.50 87 GLN A C 1
ATOM 696 O O . GLN A 1 87 ? 10.869 -10.495 -1.372 1.00 88.50 87 GLN A O 1
ATOM 701 N N . GLY A 1 88 ? 9.923 -11.027 0.597 1.00 90.94 88 GLY A N 1
ATOM 702 C CA . GLY A 1 88 ? 10.259 -9.787 1.290 1.00 90.94 88 GLY A CA 1
ATOM 703 C C . GLY A 1 88 ? 9.389 -8.580 0.943 1.00 90.94 88 GLY A C 1
ATOM 704 O O . GLY A 1 88 ? 9.581 -7.551 1.585 1.00 90.94 88 GLY A O 1
ATOM 705 N N . TYR A 1 89 ? 8.443 -8.719 0.007 1.00 96.12 89 TYR A N 1
ATOM 706 C CA . TYR A 1 89 ? 7.515 -7.681 -0.451 1.00 96.12 89 TYR A CA 1
ATOM 707 C C . TYR A 1 89 ? 6.069 -8.178 -0.417 1.00 96.12 89 TYR A C 1
ATOM 709 O O . TYR A 1 89 ? 5.795 -9.376 -0.537 1.00 96.12 89 TYR A O 1
ATOM 717 N N . THR A 1 90 ? 5.131 -7.258 -0.220 1.00 98.56 90 THR A N 1
ATOM 718 C CA . THR A 1 90 ? 3.691 -7.533 -0.176 1.00 98.56 90 THR A CA 1
ATOM 719 C C . THR A 1 90 ? 2.937 -6.355 -0.790 1.00 98.56 90 THR A C 1
ATOM 721 O O . THR A 1 90 ? 3.265 -5.207 -0.499 1.00 98.56 90 THR A O 1
ATOM 724 N N . TRP A 1 91 ? 1.951 -6.612 -1.649 1.00 98.81 91 TRP A N 1
ATOM 725 C CA . TRP A 1 91 ? 1.183 -5.566 -2.322 1.00 98.81 91 TRP A CA 1
ATOM 726 C C . TRP A 1 91 ? 0.313 -4.750 -1.362 1.00 98.81 91 TRP A C 1
ATOM 728 O O . TRP A 1 91 ? -0.327 -5.304 -0.462 1.00 98.81 91 TRP A O 1
ATOM 738 N N . ILE A 1 92 ? 0.272 -3.438 -1.614 1.00 98.75 92 ILE A N 1
ATOM 739 C CA . ILE A 1 92 ? -0.642 -2.453 -1.017 1.00 98.75 92 ILE A CA 1
ATOM 740 C C . ILE A 1 92 ? -1.222 -1.548 -2.116 1.00 98.75 92 ILE A C 1
ATOM 742 O O . ILE A 1 92 ? -0.805 -1.599 -3.273 1.00 98.75 92 ILE A O 1
ATOM 746 N N . GLY A 1 93 ? -2.226 -0.744 -1.777 1.00 98.44 93 GLY A N 1
ATOM 747 C CA . GLY A 1 93 ? -3.176 -0.194 -2.745 1.00 98.44 93 GLY A CA 1
ATOM 748 C C . GLY A 1 93 ? -2.753 1.046 -3.523 1.00 98.44 93 GLY A C 1
ATOM 749 O O . GLY A 1 93 ? -3.615 1.634 -4.169 1.00 98.44 93 GLY A O 1
ATOM 750 N N . ALA A 1 94 ? -1.492 1.491 -3.475 1.00 98.31 94 ALA A N 1
ATOM 751 C CA . ALA A 1 94 ? -1.088 2.668 -4.249 1.00 98.31 94 ALA A CA 1
ATOM 752 C C . ALA A 1 94 ? -0.564 2.308 -5.646 1.00 98.31 94 ALA A C 1
ATOM 754 O O . ALA A 1 94 ? 0.094 1.283 -5.841 1.00 98.31 94 ALA A O 1
ATOM 755 N N . THR A 1 95 ? -0.821 3.194 -6.603 1.00 98.50 95 THR A N 1
ATOM 756 C CA . THR A 1 95 ? -0.374 3.088 -7.994 1.00 98.50 95 THR A CA 1
ATOM 757 C C . THR A 1 95 ? -0.228 4.473 -8.621 1.00 98.50 95 THR A C 1
ATOM 759 O O . THR A 1 95 ? -0.918 5.413 -8.226 1.00 98.50 95 THR A O 1
ATOM 762 N N . ASP A 1 96 ? 0.638 4.604 -9.618 1.00 97.75 96 ASP A N 1
ATOM 763 C CA . ASP A 1 96 ? 0.740 5.770 -10.501 1.00 97.75 96 ASP A CA 1
ATOM 764 C C . ASP A 1 96 ? 0.487 5.412 -11.981 1.00 97.75 96 ASP A C 1
ATOM 766 O O . ASP A 1 96 ? 0.700 6.237 -12.867 1.00 97.75 96 ASP A O 1
ATOM 770 N N . ILE A 1 97 ? -0.092 4.229 -12.263 1.00 97.12 97 ILE A N 1
ATOM 771 C CA . ILE A 1 97 ? -0.531 3.815 -13.613 1.00 97.12 97 ILE A CA 1
ATOM 772 C C . ILE A 1 97 ? -1.316 4.918 -14.355 1.00 97.12 97 ILE A C 1
ATOM 774 O O . ILE A 1 97 ? -1.110 5.070 -15.564 1.00 97.12 97 ILE A O 1
ATOM 778 N N . PRO A 1 98 ? -2.234 5.680 -13.714 1.00 96.44 98 PRO A N 1
ATOM 779 C CA . PRO A 1 98 ? -2.973 6.721 -14.422 1.00 96.44 98 PRO A CA 1
ATOM 780 C C . PRO A 1 98 ? -2.082 7.848 -14.957 1.00 96.44 98 PRO A C 1
ATOM 782 O O . PRO A 1 98 ? -2.335 8.350 -16.056 1.00 96.44 98 PRO A O 1
ATOM 785 N N . ILE A 1 99 ? -1.083 8.271 -14.175 1.00 96.31 99 ILE A N 1
ATOM 786 C CA . ILE A 1 99 ? -0.163 9.372 -14.475 1.00 96.31 99 ILE A CA 1
ATOM 787 C C . ILE A 1 99 ? 1.171 9.079 -13.773 1.00 96.31 99 ILE A C 1
ATOM 789 O O . ILE A 1 99 ? 1.277 9.231 -12.560 1.00 96.31 99 ILE A O 1
ATOM 793 N N . GLU A 1 100 ? 2.191 8.718 -14.555 1.00 95.69 100 GLU A N 1
ATOM 794 C CA . GLU A 1 100 ? 3.555 8.446 -14.079 1.00 95.69 100 GLU A CA 1
ATOM 795 C C . GLU A 1 100 ? 4.067 9.544 -13.128 1.00 95.69 100 GLU A C 1
ATOM 797 O O . GLU A 1 100 ? 4.073 10.734 -13.474 1.00 95.69 100 GLU A O 1
ATOM 802 N N . GLY A 1 101 ? 4.518 9.138 -11.938 1.00 94.19 101 GLY A N 1
ATOM 803 C CA . GLY A 1 101 ? 5.009 10.031 -10.887 1.00 94.19 101 GLY A CA 1
ATOM 804 C C . GLY A 1 101 ? 3.923 10.653 -9.999 1.00 94.19 101 GLY A C 1
ATOM 805 O O . GLY A 1 101 ? 4.257 11.263 -8.978 1.00 94.19 101 GLY A O 1
ATOM 806 N N . GLU A 1 102 ? 2.637 10.489 -10.322 1.00 95.94 102 GLU A N 1
ATOM 807 C CA . GLU A 1 102 ? 1.510 10.901 -9.478 1.00 95.94 102 GLU A CA 1
ATOM 808 C C . GLU A 1 102 ? 0.860 9.691 -8.793 1.00 95.94 102 GLU A C 1
ATOM 810 O O . GLU A 1 102 ? -0.146 9.143 -9.241 1.00 95.94 102 GLU A O 1
ATOM 815 N N . TRP A 1 103 ? 1.422 9.306 -7.646 1.00 97.62 103 TRP A N 1
ATOM 816 C CA . TRP A 1 103 ? 0.913 8.198 -6.840 1.00 97.62 103 TRP A CA 1
ATOM 817 C C . TRP A 1 103 ? -0.443 8.514 -6.208 1.00 97.62 103 TRP A C 1
ATOM 819 O O . TRP A 1 103 ? -0.600 9.502 -5.476 1.00 97.62 103 TRP A O 1
ATOM 829 N N . ILE A 1 104 ? -1.399 7.619 -6.434 1.00 97.44 104 ILE A N 1
ATOM 830 C CA . ILE A 1 104 ? -2.723 7.630 -5.820 1.00 97.44 104 ILE A CA 1
ATOM 831 C C . ILE A 1 104 ? -2.977 6.326 -5.078 1.00 97.44 104 ILE A C 1
ATOM 833 O O . ILE A 1 104 ? -2.466 5.272 -5.447 1.00 97.44 104 ILE A O 1
ATOM 837 N N . TRP A 1 105 ? -3.818 6.392 -4.058 1.00 97.88 105 TRP A N 1
ATOM 838 C CA . TRP A 1 105 ? -4.440 5.213 -3.481 1.00 97.88 105 TRP A CA 1
ATOM 839 C C . TRP A 1 105 ? -5.631 4.784 -4.348 1.00 97.88 105 TRP A C 1
ATOM 841 O O . TRP A 1 105 ? -6.508 5.599 -4.642 1.00 97.88 105 TRP A O 1
ATOM 851 N N . ALA A 1 106 ? -5.633 3.539 -4.824 1.00 97.88 106 ALA A N 1
ATOM 852 C CA . ALA A 1 106 ? -6.490 3.097 -5.923 1.00 97.88 106 ALA A CA 1
ATOM 853 C C . ALA A 1 106 ? -7.988 3.066 -5.587 1.00 97.88 106 ALA A C 1
ATOM 855 O O . ALA A 1 106 ? -8.815 3.348 -6.456 1.00 97.88 106 ALA A O 1
ATOM 856 N N . ASN A 1 107 ? -8.353 2.756 -4.342 1.00 97.44 107 ASN A N 1
ATOM 857 C CA . ASN A 1 107 ? -9.749 2.689 -3.924 1.00 97.44 107 ASN A CA 1
ATOM 858 C C . ASN A 1 107 ? -10.294 4.086 -3.578 1.00 97.44 107 ASN A C 1
ATOM 860 O O . ASN A 1 107 ? -11.344 4.483 -4.088 1.00 97.44 107 ASN A O 1
ATOM 864 N N . SER A 1 108 ? -9.575 4.881 -2.781 1.00 96.38 108 SER A N 1
ATOM 865 C CA . SER A 1 108 ? -10.015 6.237 -2.413 1.00 96.38 108 SER A CA 1
ATOM 866 C C . SER A 1 108 ? -9.803 7.282 -3.511 1.00 96.38 108 SER A C 1
ATOM 868 O O . SER A 1 108 ? -10.406 8.357 -3.452 1.00 96.38 108 SER A O 1
ATOM 870 N N . ASN A 1 109 ? -8.961 6.996 -4.510 1.00 96.19 109 ASN A N 1
ATOM 871 C CA . ASN A 1 109 ? -8.455 7.954 -5.502 1.00 96.19 109 ASN A CA 1
ATOM 872 C C . ASN A 1 109 ? -7.793 9.193 -4.872 1.00 96.19 109 ASN A C 1
ATOM 874 O O . ASN A 1 109 ? -7.756 10.270 -5.474 1.00 96.19 109 ASN A O 1
ATOM 878 N N . SER A 1 110 ? -7.290 9.069 -3.643 1.00 95.50 110 SER A N 1
ATOM 879 C CA . SER A 1 110 ? -6.599 10.160 -2.964 1.00 95.50 110 SER A CA 1
ATOM 880 C C . SER A 1 110 ? -5.123 10.190 -3.359 1.00 95.50 110 SER A C 1
ATOM 882 O O . SER A 1 110 ? -4.476 9.153 -3.482 1.00 95.50 110 SER A O 1
ATOM 884 N N . GLN A 1 111 ? -4.571 11.387 -3.578 1.00 95.19 111 GLN A N 1
ATOM 885 C CA . GLN A 1 111 ? -3.145 11.539 -3.871 1.00 95.19 111 GLN A CA 1
ATOM 886 C C . GLN A 1 111 ? -2.317 11.198 -2.637 1.00 95.19 111 GLN A C 1
ATOM 888 O O . GLN A 1 111 ? -2.518 11.793 -1.575 1.00 95.19 111 GLN A O 1
ATOM 893 N N . LEU A 1 112 ? -1.325 10.324 -2.789 1.00 94.25 112 LEU A N 1
ATOM 894 C CA . LEU A 1 112 ? -0.403 9.970 -1.710 1.00 94.25 112 LEU A CA 1
ATOM 895 C C . LEU A 1 112 ? 0.349 11.215 -1.211 1.00 94.25 112 LEU A C 1
ATOM 897 O O . LEU A 1 112 ? 0.491 11.423 -0.011 1.00 94.25 112 LEU A O 1
ATOM 901 N N . SER A 1 113 ? 0.721 12.121 -2.123 1.00 87.62 113 SER A N 1
ATOM 902 C CA . SER A 1 113 ? 1.371 13.402 -1.801 1.00 87.62 113 SER A CA 1
ATOM 903 C C . SER A 1 113 ? 0.501 14.372 -0.992 1.00 87.62 113 SER A C 1
ATOM 905 O O . SER A 1 113 ? 1.029 15.286 -0.357 1.00 87.62 113 SER A O 1
ATOM 907 N N . SER A 1 114 ? -0.825 14.195 -0.999 1.00 80.94 114 SER A N 1
ATOM 908 C CA . SER A 1 114 ? -1.741 15.007 -0.188 1.00 80.94 114 SER A CA 1
ATOM 909 C C . SER A 1 114 ? -1.732 14.604 1.289 1.00 80.94 114 SER A C 1
ATOM 911 O O . SER A 1 114 ? -2.183 15.363 2.150 1.00 80.94 114 SER A O 1
ATOM 913 N N . GLN A 1 115 ? -1.192 13.424 1.594 1.00 76.81 115 GLN A N 1
ATOM 914 C CA . GLN A 1 115 ? -1.094 12.893 2.942 1.00 76.81 115 GLN A CA 1
ATOM 915 C C . GLN A 1 115 ? 0.223 13.322 3.590 1.00 76.81 115 GLN A C 1
ATOM 917 O O . GLN A 1 115 ? 1.255 13.479 2.945 1.00 76.81 115 GLN A O 1
ATOM 922 N N . SER A 1 116 ? 0.206 13.518 4.910 1.00 79.75 116 SER A N 1
ATOM 923 C CA . SER A 1 116 ? 1.414 13.896 5.662 1.00 79.75 116 SER A CA 1
ATOM 924 C C . SER A 1 116 ? 2.353 12.716 5.934 1.00 79.75 116 SER A C 1
ATOM 926 O O . SER A 1 116 ? 3.393 12.902 6.565 1.00 79.75 116 SER A O 1
ATOM 928 N N . TYR A 1 117 ? 1.972 11.505 5.526 1.00 90.44 117 TYR A N 1
ATOM 929 C CA . TYR A 1 117 ? 2.695 10.279 5.816 1.00 90.44 117 TYR A CA 1
ATOM 930 C C . TYR A 1 117 ? 3.079 9.561 4.525 1.00 90.44 117 TYR A C 1
ATOM 932 O O . TYR A 1 117 ? 2.238 9.278 3.682 1.00 90.44 117 TYR A O 1
ATOM 940 N N . SER A 1 118 ? 4.363 9.241 4.411 1.00 93.12 118 SER A N 1
ATOM 941 C CA . SER A 1 118 ? 4.903 8.355 3.389 1.00 93.12 118 SER A CA 1
ATOM 942 C C . SER A 1 118 ? 6.079 7.589 3.975 1.00 93.12 118 SER A C 1
ATOM 944 O O . SER A 1 118 ? 6.810 8.162 4.788 1.00 93.12 118 SER A O 1
ATOM 946 N N . ASN A 1 119 ? 6.302 6.349 3.546 1.00 96.25 119 ASN A N 1
ATOM 947 C CA . ASN A 1 119 ? 7.391 5.522 4.070 1.00 96.25 119 ASN A CA 1
ATOM 948 C C . ASN A 1 119 ? 8.237 4.869 2.972 1.00 96.25 119 ASN A C 1
ATOM 950 O O . ASN A 1 119 ? 8.638 3.716 3.094 1.00 96.25 119 ASN A O 1
ATOM 954 N N . TRP A 1 120 ? 8.492 5.604 1.890 1.00 97.12 120 TRP A N 1
ATOM 955 C CA . TRP A 1 120 ? 9.340 5.156 0.789 1.00 97.12 120 TRP A CA 1
ATOM 956 C C . TRP A 1 120 ? 10.697 4.634 1.273 1.00 97.12 120 TRP A C 1
ATOM 958 O O . TRP A 1 120 ? 11.357 5.235 2.129 1.00 97.12 120 TRP A O 1
ATOM 968 N N . LEU A 1 121 ? 11.120 3.511 0.704 1.00 97.38 121 LEU A N 1
ATOM 969 C CA . LEU A 1 121 ? 12.474 3.001 0.811 1.00 97.38 121 LEU A CA 1
ATOM 970 C C . LEU A 1 121 ? 13.434 4.063 0.239 1.00 97.38 121 LEU A C 1
ATOM 972 O O . LEU A 1 121 ? 13.126 4.695 -0.773 1.00 97.38 121 LEU A O 1
ATOM 976 N N . PRO A 1 122 ? 14.592 4.326 0.875 1.00 96.94 122 PRO A N 1
ATOM 977 C CA . PRO A 1 122 ? 15.514 5.336 0.375 1.00 96.94 122 PRO A CA 1
ATOM 978 C C . PRO A 1 122 ? 15.964 5.038 -1.058 1.00 96.94 122 PRO A C 1
ATOM 980 O O . PRO A 1 122 ? 16.676 4.065 -1.297 1.00 96.94 122 PRO A O 1
ATOM 983 N N . GLY A 1 123 ? 15.594 5.922 -1.983 1.00 94.50 123 GLY A N 1
ATOM 984 C CA . GLY A 1 123 ? 15.854 5.765 -3.414 1.00 94.50 123 GLY A CA 1
ATOM 985 C C . GLY A 1 123 ? 14.586 5.606 -4.248 1.00 94.50 123 GLY A C 1
ATOM 986 O O . GLY A 1 123 ? 14.655 5.903 -5.434 1.00 94.50 123 GLY A O 1
ATOM 987 N N . ASP A 1 124 ? 13.463 5.239 -3.626 1.00 95.69 124 ASP A N 1
ATOM 988 C CA . ASP A 1 124 ? 12.174 5.040 -4.288 1.00 95.69 124 ASP A CA 1
ATOM 989 C C . ASP A 1 124 ? 11.248 6.271 -4.182 1.00 95.69 124 ASP A C 1
ATOM 991 O O . ASP A 1 124 ? 11.409 7.094 -3.268 1.00 95.69 124 ASP A O 1
ATOM 995 N N . PRO A 1 125 ? 10.270 6.409 -5.099 1.00 94.94 125 PRO A N 1
ATOM 996 C CA . PRO A 1 125 ? 10.089 5.587 -6.300 1.00 94.94 125 PRO A CA 1
ATOM 997 C C . PRO A 1 125 ? 11.209 5.823 -7.327 1.00 94.94 125 PRO A C 1
ATOM 999 O O . PRO A 1 125 ? 11.615 6.969 -7.550 1.00 94.94 125 PRO A O 1
ATOM 1002 N N . ASN A 1 126 ? 11.745 4.752 -7.919 1.00 94.31 126 ASN A N 1
ATOM 1003 C CA . ASN A 1 126 ? 12.922 4.820 -8.800 1.00 94.31 126 ASN A CA 1
ATOM 1004 C C . ASN A 1 126 ? 12.626 4.467 -10.271 1.00 94.31 126 ASN A C 1
ATOM 1006 O O . ASN A 1 126 ? 13.460 4.738 -11.144 1.00 94.31 126 ASN A O 1
ATOM 1010 N N . ASN A 1 127 ? 11.453 3.886 -10.530 1.00 95.12 127 ASN A N 1
ATOM 1011 C CA . ASN A 1 127 ? 10.947 3.429 -11.813 1.00 95.12 127 ASN A CA 1
ATOM 1012 C C . ASN A 1 127 ? 11.988 2.679 -12.670 1.00 95.12 127 ASN A C 1
ATOM 1014 O O . ASN A 1 127 ? 12.219 2.998 -13.847 1.00 95.12 127 ASN A O 1
ATOM 1018 N N . VAL A 1 128 ? 12.661 1.675 -12.096 1.00 90.31 128 VAL A N 1
ATOM 1019 C CA . VAL A 1 128 ? 13.606 0.806 -12.810 1.00 90.31 128 VAL A CA 1
ATOM 1020 C C . VAL A 1 128 ? 12.944 0.235 -14.062 1.00 90.31 128 VAL A C 1
ATOM 1022 O O . VAL A 1 128 ? 11.954 -0.487 -14.019 1.00 90.31 128 VAL A O 1
ATOM 1025 N N . GLY A 1 129 ? 13.548 0.523 -15.217 1.00 87.88 129 GLY A N 1
ATOM 1026 C CA . GLY A 1 129 ? 13.068 0.020 -16.504 1.00 87.88 129 GLY A CA 1
ATOM 1027 C C . GLY A 1 129 ? 11.812 0.718 -17.034 1.00 87.88 129 GLY A C 1
ATOM 1028 O O . GLY A 1 129 ? 11.327 0.312 -18.091 1.00 87.88 129 GLY A O 1
ATOM 1029 N N . GLY A 1 130 ? 11.321 1.767 -16.363 1.00 92.62 130 GLY A N 1
ATOM 1030 C CA . GLY A 1 130 ? 10.162 2.548 -16.799 1.00 92.62 130 GLY A CA 1
ATOM 1031 C C . GLY A 1 130 ? 8.838 1.786 -16.710 1.00 92.62 130 GLY A C 1
ATOM 1032 O O . GLY A 1 130 ? 7.963 2.003 -17.547 1.00 92.62 130 GLY A O 1
ATOM 1033 N N . ASN A 1 131 ? 8.729 0.809 -15.803 1.00 93.88 131 ASN A N 1
ATOM 1034 C CA . ASN A 1 131 ? 7.545 -0.039 -15.671 1.00 93.88 131 ASN A CA 1
ATOM 1035 C C . ASN A 1 131 ? 7.172 -0.426 -14.227 1.00 93.88 131 ASN A C 1
ATOM 1037 O O . ASN A 1 131 ? 6.419 -1.389 -14.044 1.00 93.88 131 ASN A O 1
ATOM 1041 N N . GLN A 1 132 ? 7.652 0.303 -13.218 1.00 96.56 132 GLN A N 1
ATOM 1042 C CA . GLN A 1 132 ? 7.291 0.062 -11.819 1.00 96.56 132 GLN A CA 1
ATOM 1043 C C . GLN A 1 132 ? 6.213 1.051 -11.382 1.00 96.56 132 GLN A C 1
ATOM 1045 O O . GLN A 1 132 ? 6.517 2.187 -11.054 1.00 96.56 132 GLN A O 1
ATOM 1050 N N . ASN A 1 133 ? 4.951 0.613 -11.421 1.00 98.12 133 ASN A N 1
ATOM 1051 C CA . ASN A 1 133 ? 3.797 1.500 -11.220 1.00 98.12 133 ASN A CA 1
ATOM 1052 C C . ASN A 1 133 ? 2.870 1.058 -10.072 1.00 98.12 133 ASN A C 1
ATOM 1054 O O . ASN A 1 133 ? 1.729 1.516 -9.960 1.00 98.12 133 ASN A O 1
ATOM 1058 N N . CYS A 1 134 ? 3.309 0.093 -9.260 1.00 98.62 134 CYS A N 1
ATOM 1059 C CA . CYS A 1 134 ? 2.501 -0.528 -8.213 1.00 98.62 134 CYS A CA 1
ATOM 1060 C C . CYS A 1 134 ? 3.271 -0.577 -6.897 1.00 98.62 134 CYS A C 1
ATOM 1062 O O . CYS A 1 134 ? 4.455 -0.909 -6.884 1.00 98.62 134 CYS A O 1
ATOM 1064 N N . LEU A 1 135 ? 2.610 -0.242 -5.790 1.00 98.44 135 LEU A N 1
ATOM 1065 C CA . LEU A 1 135 ? 3.271 -0.081 -4.499 1.00 98.44 135 LEU A CA 1
ATOM 1066 C C . LEU A 1 135 ? 3.310 -1.386 -3.710 1.00 98.44 135 LEU A C 1
ATOM 1068 O O . LEU A 1 135 ? 2.285 -2.032 -3.484 1.00 98.44 135 LEU A O 1
ATOM 1072 N N . SER A 1 136 ? 4.488 -1.726 -3.202 1.00 98.50 136 SER A N 1
ATOM 1073 C CA . SER A 1 136 ? 4.670 -2.800 -2.229 1.00 98.50 136 SER A CA 1
ATOM 1074 C C . SER A 1 136 ? 5.167 -2.263 -0.887 1.00 98.50 136 SER A C 1
ATOM 1076 O O . SER A 1 136 ? 5.770 -1.193 -0.812 1.00 98.50 136 SER A O 1
ATOM 1078 N N . ILE A 1 137 ? 4.937 -3.027 0.180 1.00 98.38 137 ILE A N 1
ATOM 1079 C CA . ILE A 1 137 ? 5.551 -2.843 1.496 1.00 98.38 137 ILE A CA 1
ATOM 1080 C C . ILE A 1 137 ? 6.503 -4.006 1.783 1.00 98.38 137 ILE A C 1
ATOM 1082 O O . ILE A 1 137 ? 6.155 -5.176 1.603 1.00 98.38 137 ILE A O 1
ATOM 1086 N N . GLY A 1 138 ? 7.715 -3.685 2.229 1.00 96.19 138 GLY 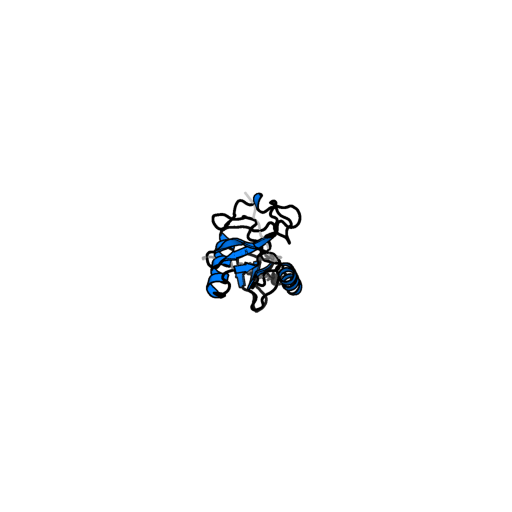A N 1
ATOM 1087 C CA . GLY A 1 138 ? 8.714 -4.672 2.619 1.00 96.19 138 GLY A CA 1
ATOM 1088 C C . GLY A 1 138 ? 8.638 -5.075 4.094 1.00 96.19 138 GLY A C 1
ATOM 1089 O O . GLY A 1 138 ? 8.002 -4.409 4.910 1.00 96.19 138 GLY A O 1
ATOM 1090 N N . ASN A 1 139 ? 9.388 -6.109 4.489 1.00 92.50 139 ASN A N 1
ATOM 1091 C CA . ASN A 1 139 ? 9.475 -6.562 5.895 1.00 92.50 139 ASN A CA 1
ATOM 1092 C C . ASN A 1 139 ? 10.008 -5.493 6.878 1.00 92.50 139 ASN A C 1
ATOM 1094 O O . ASN A 1 139 ? 9.911 -5.649 8.095 1.00 92.50 139 ASN A O 1
ATOM 1098 N N . THR A 1 140 ? 10.606 -4.415 6.372 1.00 93.69 140 THR A N 1
ATOM 1099 C CA . THR A 1 140 ? 11.052 -3.247 7.148 1.00 93.69 140 THR A CA 1
ATOM 1100 C C . THR A 1 140 ? 9.969 -2.177 7.303 1.00 93.69 140 THR A C 1
ATOM 1102 O O . THR A 1 140 ? 10.231 -1.147 7.914 1.00 93.69 140 THR A O 1
ATOM 1105 N N . GLY A 1 141 ? 8.786 -2.383 6.719 1.00 95.81 141 GLY A N 1
ATOM 1106 C CA . GLY A 1 141 ? 7.708 -1.397 6.636 1.00 95.81 141 GLY A CA 1
ATOM 1107 C C . GLY A 1 141 ? 7.905 -0.346 5.541 1.00 95.81 141 GLY A C 1
ATOM 1108 O O . GLY A 1 141 ? 7.009 0.468 5.323 1.00 95.81 141 GLY A O 1
ATOM 1109 N N . LEU A 1 142 ? 9.058 -0.349 4.865 1.00 97.50 142 LEU A N 1
ATOM 1110 C CA . LEU A 1 142 ? 9.395 0.609 3.813 1.00 97.50 142 LEU A CA 1
ATOM 1111 C C . LEU A 1 142 ? 8.712 0.243 2.495 1.00 97.50 142 LEU A C 1
ATOM 1113 O O . LEU A 1 142 ? 8.512 -0.940 2.213 1.00 97.50 142 LEU A O 1
ATOM 1117 N N . TRP A 1 143 ? 8.364 1.255 1.706 1.00 98.00 143 TRP A N 1
ATOM 1118 C CA . TRP A 1 143 ? 7.612 1.091 0.464 1.00 98.00 143 TRP A CA 1
ATOM 1119 C C . TRP A 1 143 ? 8.512 1.146 -0.761 1.00 98.00 143 TRP A C 1
ATOM 1121 O O . TRP A 1 143 ? 9.406 1.985 -0.812 1.00 98.00 143 TRP A O 1
ATOM 1131 N N . ALA A 1 144 ? 8.245 0.305 -1.751 1.00 97.94 144 ALA A N 1
ATOM 1132 C CA . ALA A 1 144 ? 8.957 0.308 -3.024 1.00 97.94 144 ALA A CA 1
ATOM 1133 C C . ALA A 1 144 ? 7.957 0.268 -4.178 1.00 97.94 144 ALA A C 1
ATOM 1135 O O . ALA A 1 144 ? 6.939 -0.433 -4.099 1.00 97.94 144 ALA A O 1
ATOM 1136 N N . ASP A 1 145 ? 8.247 1.016 -5.237 1.00 97.69 145 ASP A N 1
ATOM 1137 C CA . ASP A 1 145 ? 7.578 0.861 -6.516 1.00 97.69 145 ASP A CA 1
ATOM 1138 C C . ASP A 1 145 ? 8.084 -0.409 -7.197 1.00 97.69 145 ASP A C 1
ATOM 1140 O O . ASP A 1 145 ? 9.276 -0.688 -7.288 1.00 97.69 145 ASP A O 1
ATOM 1144 N N . GLU A 1 146 ? 7.153 -1.225 -7.659 1.00 98.00 146 GLU A N 1
ATOM 1145 C CA . GLU A 1 146 ? 7.434 -2.543 -8.199 1.00 98.00 146 GLU A CA 1
ATOM 1146 C C . GLU A 1 146 ? 6.735 -2.721 -9.542 1.00 98.00 146 GLU A C 1
ATOM 1148 O O . GLU A 1 146 ? 5.756 -2.045 -9.884 1.00 98.00 146 GLU A O 1
ATOM 1153 N N . ASN A 1 147 ? 7.246 -3.666 -10.328 1.00 97.94 147 ASN A N 1
ATOM 1154 C CA . ASN A 1 147 ? 6.589 -4.052 -11.563 1.00 97.94 147 ASN A CA 1
ATOM 1155 C C . ASN A 1 147 ? 5.238 -4.689 -11.221 1.00 97.94 147 ASN A C 1
ATOM 1157 O O . ASN A 1 147 ? 5.194 -5.698 -10.523 1.00 97.94 147 ASN A O 1
ATOM 1161 N N . CYS A 1 148 ? 4.147 -4.128 -11.737 1.00 98.44 148 CYS A N 1
ATOM 1162 C CA . CYS A 1 148 ? 2.794 -4.573 -11.406 1.00 98.44 148 CYS A CA 1
ATOM 1163 C C . CYS A 1 148 ? 2.517 -6.051 -11.729 1.00 98.44 148 CYS A C 1
ATOM 1165 O O . CYS A 1 148 ? 1.622 -6.629 -11.125 1.00 98.44 148 CYS A O 1
ATOM 1167 N N . ALA A 1 149 ? 3.273 -6.657 -12.656 1.00 98.12 149 ALA A N 1
ATOM 1168 C CA . ALA A 1 149 ? 3.160 -8.071 -13.023 1.00 98.12 149 ALA A CA 1
ATOM 1169 C C . ALA A 1 149 ? 3.979 -9.014 -12.116 1.00 98.12 149 ALA A C 1
ATOM 1171 O O . ALA A 1 149 ? 3.979 -10.229 -12.329 1.00 98.12 149 ALA A O 1
ATOM 1172 N N . SER A 1 150 ? 4.717 -8.480 -11.136 1.00 98.00 150 SER A N 1
ATOM 1173 C CA . SER A 1 150 ? 5.363 -9.289 -10.102 1.00 98.00 150 SER A CA 1
ATOM 1174 C C . SER A 1 150 ? 4.310 -10.009 -9.265 1.00 98.00 150 SER A C 1
ATOM 1176 O O . SER A 1 150 ? 3.260 -9.462 -8.951 1.00 98.00 150 SER A O 1
ATOM 1178 N N . ILE A 1 151 ? 4.609 -11.245 -8.880 1.00 98.19 151 ILE A N 1
ATOM 1179 C CA . ILE A 1 151 ? 3.684 -12.081 -8.117 1.00 98.19 151 ILE A CA 1
ATOM 1180 C C . ILE A 1 151 ? 4.079 -12.005 -6.644 1.00 98.19 151 ILE A C 1
ATOM 1182 O O . ILE A 1 151 ? 5.118 -12.551 -6.260 1.00 98.19 151 ILE A O 1
ATOM 1186 N N . TYR A 1 152 ? 3.270 -11.331 -5.826 1.00 98.56 152 TYR A N 1
ATOM 1187 C CA . TYR A 1 152 ? 3.500 -11.151 -4.390 1.00 98.56 152 TYR A CA 1
ATOM 1188 C C . TYR A 1 152 ? 2.249 -11.495 -3.580 1.00 98.56 152 TYR A C 1
ATOM 1190 O O . TYR A 1 152 ? 1.129 -11.502 -4.086 1.00 98.56 152 TYR A O 1
ATOM 1198 N N . HIS A 1 153 ? 2.448 -11.772 -2.290 1.00 98.56 153 HIS A N 1
ATOM 1199 C CA . HIS A 1 153 ? 1.352 -11.726 -1.324 1.00 98.56 153 HIS A CA 1
ATOM 1200 C C . HIS A 1 153 ? 0.793 -10.300 -1.248 1.00 98.56 153 HIS A C 1
ATOM 1202 O O . HIS A 1 153 ? 1.461 -9.350 -1.654 1.00 98.56 153 HIS A O 1
ATOM 1208 N N . TYR A 1 154 ? -0.401 -10.125 -0.699 1.00 98.81 154 TYR A N 1
ATOM 1209 C CA . TYR A 1 154 ? -1.096 -8.843 -0.684 1.00 98.81 154 TYR A CA 1
ATOM 1210 C C . TYR A 1 154 ? -1.861 -8.623 0.620 1.00 98.81 154 TYR A C 1
ATOM 1212 O O . TYR A 1 154 ? -2.223 -9.574 1.318 1.00 98.81 154 TYR A O 1
ATOM 1220 N N . ILE A 1 155 ? -2.090 -7.357 0.972 1.00 98.75 155 ILE A N 1
ATOM 1221 C CA . ILE A 1 155 ? -2.875 -6.978 2.151 1.00 98.75 155 ILE A CA 1
ATOM 1222 C C . ILE A 1 155 ? -4.173 -6.335 1.688 1.00 98.75 155 ILE 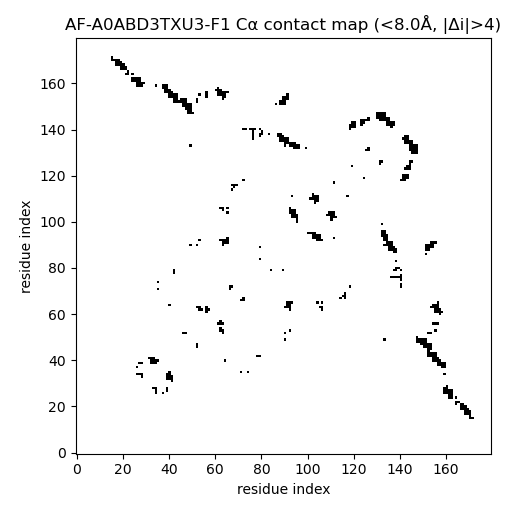A C 1
ATOM 1224 O O . ILE A 1 155 ? -4.150 -5.329 0.986 1.00 98.75 155 ILE A O 1
ATOM 1228 N N . CYS A 1 156 ? -5.295 -6.889 2.128 1.00 98.75 156 CYS A N 1
ATOM 1229 C CA . CYS A 1 156 ? -6.608 -6.297 1.940 1.00 98.75 156 CYS A CA 1
ATOM 1230 C C . CYS A 1 156 ? -7.031 -5.498 3.170 1.00 98.75 156 CYS A C 1
ATOM 1232 O O . CYS A 1 156 ? -6.740 -5.892 4.301 1.00 98.75 156 CYS A O 1
ATOM 1234 N N . GLU A 1 157 ? -7.790 -4.437 2.941 1.00 98.56 157 GLU A N 1
ATOM 1235 C CA . GLU A 1 157 ? -8.437 -3.597 3.944 1.00 98.56 157 GLU A CA 1
ATOM 1236 C C . GLU A 1 157 ? -9.937 -3.486 3.646 1.00 98.56 157 GLU A C 1
ATOM 1238 O O . GLU A 1 157 ? -10.359 -3.529 2.490 1.00 98.56 157 GLU A O 1
ATOM 1243 N N . LYS A 1 158 ? -10.753 -3.365 4.693 1.00 97.25 158 LYS A N 1
ATOM 1244 C CA . LYS A 1 158 ? -12.161 -2.956 4.612 1.00 97.25 158 LYS A CA 1
ATOM 1245 C C . LYS A 1 158 ? -12.604 -2.302 5.916 1.00 97.25 158 LYS A C 1
ATOM 1247 O O . LYS A 1 158 ? -11.985 -2.541 6.951 1.00 97.25 158 LYS A O 1
ATOM 1252 N N . ASP A 1 159 ? -13.711 -1.570 5.890 1.00 94.56 159 ASP A N 1
ATOM 1253 C CA . ASP A 1 159 ? -14.308 -1.002 7.102 1.00 94.56 159 ASP A CA 1
ATOM 1254 C C . ASP A 1 159 ? -14.682 -2.088 8.128 1.00 94.56 159 ASP A C 1
ATOM 1256 O O . ASP A 1 159 ? -15.080 -3.207 7.777 1.00 94.56 159 ASP A O 1
ATOM 1260 N N . GLU A 1 160 ? -14.580 -1.751 9.415 1.00 9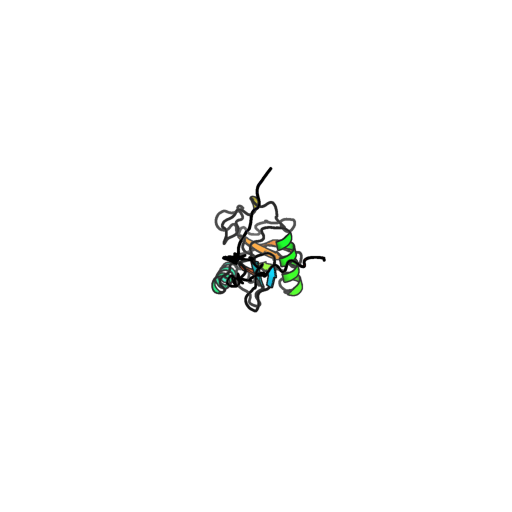0.88 160 GLU A N 1
ATOM 1261 C CA . GLU A 1 160 ? -15.072 -2.612 10.487 1.00 90.88 160 GLU A CA 1
ATOM 1262 C C . GLU A 1 160 ? -16.586 -2.852 10.387 1.00 90.88 160 G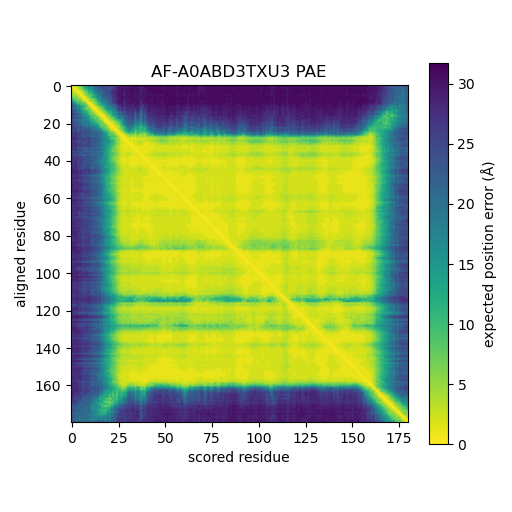LU A C 1
ATOM 1264 O O . GLU A 1 160 ?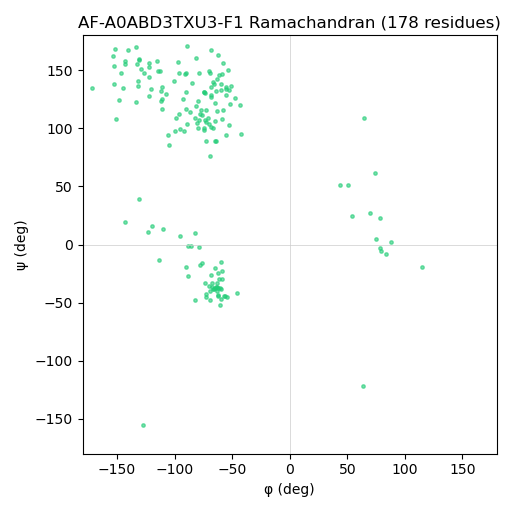 -17.376 -1.975 10.028 1.00 90.88 160 GLU A O 1
ATOM 1269 N N . GLU A 1 161 ? -17.033 -4.048 10.770 1.00 82.94 161 GLU A N 1
ATOM 1270 C CA . GLU A 1 161 ? -18.460 -4.316 10.867 1.00 82.94 161 GLU A CA 1
ATOM 1271 C C . GLU A 1 161 ? -18.991 -3.662 12.153 1.00 82.94 161 GLU A C 1
ATOM 1273 O O . GLU A 1 161 ? -18.637 -4.040 13.279 1.00 82.94 161 GLU A O 1
ATOM 1278 N N . HIS A 1 162 ? -19.877 -2.676 12.018 1.00 71.88 162 HIS A N 1
ATOM 1279 C CA . HIS A 1 162 ? -20.609 -2.151 13.164 1.00 71.88 162 HIS A CA 1
ATOM 1280 C C . HIS A 1 162 ? -21.719 -3.136 13.540 1.00 71.88 162 HIS A C 1
ATOM 1282 O O . HIS A 1 162 ? -22.701 -3.305 12.813 1.00 71.88 162 HIS A O 1
ATOM 1288 N N . GLY A 1 163 ? -21.581 -3.792 14.696 1.00 57.38 163 GLY A N 1
ATOM 1289 C CA . GLY A 1 163 ? -22.668 -4.588 15.260 1.00 57.38 163 GLY A CA 1
ATOM 1290 C C . GLY A 1 163 ? -23.935 -3.734 15.357 1.00 57.38 163 GLY A C 1
ATOM 1291 O O . GLY A 1 163 ? -23.874 -2.591 15.808 1.00 57.38 163 GLY A O 1
ATOM 1292 N N . SER A 1 164 ? -25.078 -4.266 14.915 1.00 54.19 164 SER A N 1
ATOM 1293 C CA . SER A 1 164 ? -26.375 -3.583 14.989 1.00 54.19 164 SER A CA 1
ATOM 1294 C C . SER A 1 164 ? -26.544 -2.917 16.355 1.00 54.19 164 SER A C 1
ATOM 1296 O O . SER A 1 164 ? -26.475 -3.604 17.377 1.00 54.19 164 SER A O 1
ATOM 1298 N N . VAL A 1 165 ? -26.725 -1.590 16.368 1.00 55.50 165 VAL A N 1
ATOM 1299 C CA . VAL A 1 165 ? -26.861 -0.785 17.589 1.00 55.50 165 VAL A CA 1
ATOM 1300 C C . VAL A 1 165 ? -27.960 -1.394 18.454 1.00 55.50 165 VAL A C 1
ATOM 1302 O O . VAL A 1 165 ? -29.151 -1.238 18.185 1.00 55.50 165 VAL A O 1
ATOM 1305 N N . MET A 1 166 ? -27.566 -2.107 19.506 1.00 51.66 166 MET A N 1
ATOM 1306 C CA . MET A 1 166 ? -28.510 -2.609 20.492 1.00 51.66 166 MET A CA 1
ATOM 1307 C C . MET A 1 166 ? -28.945 -1.413 21.334 1.00 51.66 166 MET A C 1
ATOM 1309 O O . MET A 1 166 ? -28.237 -0.996 22.250 1.00 51.66 166 MET A O 1
ATOM 1313 N N . LEU A 1 167 ? -30.112 -0.847 21.022 1.00 50.75 167 LEU A N 1
ATOM 1314 C CA . LEU A 1 167 ? -30.780 0.121 21.888 1.00 50.75 167 LEU A CA 1
ATOM 1315 C C . LEU A 1 167 ? -31.163 -0.583 23.195 1.00 50.75 167 LEU A C 1
ATOM 1317 O O . LEU A 1 167 ? -32.249 -1.147 23.323 1.00 50.75 167 LEU A O 1
ATOM 1321 N N . SER A 1 168 ? -30.269 -0.580 24.184 1.00 54.44 168 SER A N 1
ATOM 1322 C CA . SER A 1 168 ? -30.631 -1.021 25.526 1.00 54.44 168 SER A CA 1
ATOM 1323 C C . SER A 1 168 ? -31.375 0.111 26.226 1.00 54.44 168 SER A C 1
ATOM 1325 O O . SER A 1 168 ? -30.760 1.051 26.724 1.00 54.44 168 SER A O 1
ATOM 1327 N N . VAL A 1 169 ? -32.704 0.024 26.259 1.00 55.66 169 VAL A N 1
ATOM 1328 C CA . VAL A 1 169 ? -33.533 0.879 27.113 1.00 55.66 169 VAL A CA 1
ATOM 1329 C C . VAL A 1 169 ? -33.454 0.336 28.537 1.00 55.66 169 VAL A C 1
ATOM 1331 O O . VAL A 1 169 ? -33.955 -0.754 28.810 1.00 55.66 169 VAL A O 1
ATOM 1334 N N . THR A 1 170 ? -32.828 1.071 29.456 1.00 55.00 170 THR A N 1
ATOM 1335 C CA . THR A 1 170 ? -32.854 0.742 30.888 1.00 55.00 170 THR A CA 1
ATOM 1336 C C . THR A 1 170 ? -33.746 1.723 31.642 1.00 55.00 170 THR A C 1
ATOM 1338 O O . THR A 1 170 ? -33.619 2.940 31.525 1.00 55.00 170 THR A O 1
ATOM 1341 N N . SER A 1 171 ? -34.677 1.200 32.446 1.00 47.22 171 SER A N 1
ATOM 1342 C CA . SER A 1 171 ? -35.442 2.020 33.386 1.00 47.22 171 SER A CA 1
ATOM 1343 C C . SER A 1 171 ? -34.617 2.224 34.658 1.00 47.22 171 SER A C 1
ATOM 1345 O O . SER A 1 171 ? -34.443 1.284 35.436 1.00 47.22 171 SER A O 1
ATOM 1347 N N . LYS A 1 172 ? -34.108 3.436 34.904 1.00 54.50 172 LYS A N 1
ATOM 1348 C CA . LYS A 1 172 ? -33.524 3.786 36.209 1.00 54.50 172 LYS A CA 1
ATOM 1349 C C . LYS A 1 172 ? -34.650 4.156 37.179 1.00 54.50 172 LYS A C 1
ATOM 1351 O O . LYS A 1 172 ? -35.389 5.105 36.934 1.00 54.50 172 LYS A O 1
ATOM 1356 N N . GLN A 1 173 ? -34.784 3.415 38.279 1.00 45.84 173 GLN A N 1
ATOM 1357 C CA . GLN A 1 173 ? -35.586 3.837 39.431 1.00 45.84 173 GLN A CA 1
ATOM 1358 C C . GLN A 1 173 ? -34.694 4.626 40.391 1.00 45.84 173 GLN A C 1
ATOM 1360 O O . GLN A 1 173 ? -33.740 4.089 40.949 1.00 45.84 173 GLN A O 1
ATOM 1365 N N . SER A 1 174 ? -35.005 5.905 40.587 1.00 51.38 174 SER A N 1
ATOM 1366 C CA . SER A 1 174 ? -34.338 6.751 41.578 1.00 51.38 174 SER A CA 1
ATOM 1367 C C . SER A 1 174 ? -34.939 6.478 42.958 1.00 51.38 174 SER A C 1
ATOM 1369 O O . SER A 1 174 ? -36.051 6.920 43.245 1.00 51.38 174 SER A O 1
ATOM 1371 N N . VAL A 1 175 ? -34.227 5.743 43.815 1.00 49.09 175 VAL A N 1
ATOM 1372 C CA . VAL A 1 175 ? -34.609 5.573 45.225 1.00 49.09 175 VAL A CA 1
ATOM 1373 C C . VAL A 1 175 ? -33.964 6.697 46.029 1.00 49.09 175 VAL A C 1
ATOM 1375 O O . VAL A 1 175 ? -32.764 6.681 46.289 1.00 49.09 175 VAL A O 1
ATOM 1378 N N . TRP A 1 176 ? -34.759 7.694 46.415 1.00 49.47 176 TRP A N 1
ATOM 1379 C CA . TRP A 1 176 ? -34.331 8.700 47.382 1.00 49.47 176 TRP A CA 1
ATOM 1380 C C . TRP A 1 176 ? -34.340 8.063 48.775 1.00 49.47 176 TRP A C 1
ATOM 1382 O O . TRP A 1 176 ? -35.397 7.908 49.385 1.00 49.47 176 TRP A O 1
ATOM 1392 N N . LEU A 1 177 ? -33.168 7.661 49.273 1.00 44.12 177 LEU A N 1
ATOM 1393 C CA . LEU A 1 177 ? -32.998 7.340 50.689 1.00 44.12 177 LEU A CA 1
ATOM 1394 C C . LEU A 1 177 ? -33.117 8.649 51.473 1.00 44.12 177 LEU A C 1
ATOM 1396 O O . LEU A 1 177 ? -32.195 9.463 51.496 1.00 44.12 177 LEU A O 1
ATOM 1400 N N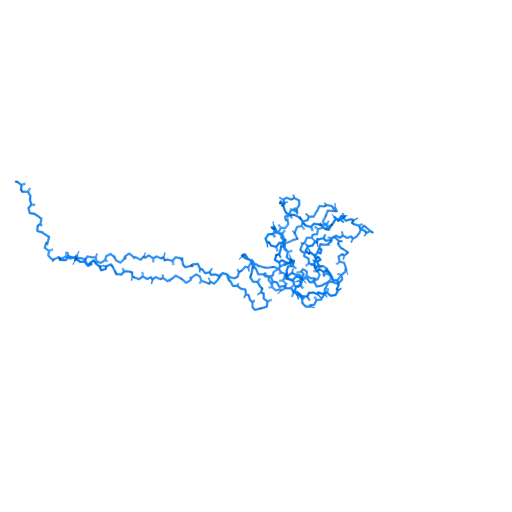 . LEU A 1 178 ? -34.284 8.868 52.078 1.00 42.38 178 LEU A N 1
ATOM 1401 C CA . LEU A 1 178 ? -34.444 9.882 53.109 1.00 42.38 178 LEU A CA 1
ATOM 1402 C C . LEU A 1 178 ? -33.576 9.454 54.295 1.00 42.38 178 LEU A C 1
ATOM 1404 O O . LEU A 1 178 ? -33.896 8.490 54.989 1.00 42.38 178 LEU A O 1
ATOM 1408 N N . TYR A 1 179 ? -32.458 10.150 54.487 1.00 41.66 179 TYR A N 1
ATOM 1409 C CA . TYR A 1 179 ? -31.758 10.146 55.763 1.00 41.66 179 TYR A CA 1
ATOM 1410 C C . TYR A 1 179 ? -32.711 10.755 56.795 1.00 41.66 179 TYR A C 1
ATOM 1412 O O . TYR A 1 179 ? -33.125 11.907 56.652 1.00 41.66 179 TYR A O 1
ATOM 1420 N N . ILE A 1 180 ? -33.117 9.925 57.756 1.00 49.16 180 ILE A N 1
ATOM 1421 C CA . ILE A 1 180 ? -33.894 10.309 58.939 1.00 49.16 180 ILE A CA 1
ATOM 1422 C C . ILE A 1 180 ? -32.947 10.967 59.940 1.00 49.16 180 ILE A C 1
ATOM 1424 O O . ILE A 1 180 ? -31.828 10.427 60.107 1.00 49.16 180 ILE A O 1
#

Foldseek 3Di:
DDDDDPPDDDDPPPPQPFDFDQDPQDFDDDPQWDDDDQKTKHWDPFWFFQVVLQVVLVVVVWGFADQQDPSSLVVVLVVCLVVVDPVQKAFGQWWCVVPPPFIARNPVRHTPVVGPDAFADVCPPPCVVVAQTTWIAGNNSHIYRHRRRDIHITMTMDGTDRDDRPRDGDGDDDDPPPDD

InterPro domains:
  IPR001304 C-type lectin-like [PF00059] (4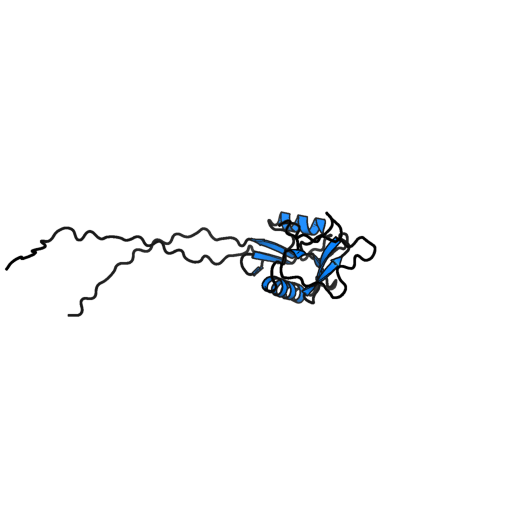9-158)
  IPR001304 C-type lectin-like [PS50041] (36-157)
  IPR001304 C-type lectin-like [SM00034] (29-157)
  IPR016186 C-type lectin-like/link domain superfamily [G3DSA:3.10.100.10] (16-161)
  IPR016187 C-type lectin fold [SSF56436] (8-159)
  IPR018378 C-type lectin, conserved site [PS00615] (134-156)
  IPR050111 C-type lectin and snaclec domain-containing protein [PTHR22803] (29-175)

pLDDT: mean 84.6, std 19.88, range [38.38, 98.88]

Sequence (180 aa):
MTRLIICNYSLCLLHLYIVAELKPTHGHCSQGWVLHGSSCYHVSHDMEDWADADYMCHKMGGYLAEINTAFEGNFLENQVKLFNFPQGYTWIGATDIPIEGEWIWANSNSQLSSQSYSNWLPGDPNNVGGNQNCLSIGNTGLWADENCASIYHYICEKDEEHGSVMLSVTSKQSVWLLYI

Mean predicted aligned error: 11.03 Å

Secondary structure (DSSP, 8-state):
--------S---------EE-------B--TT-EEETTEEEEE-SS-B-HHHHHHHHHHTT-EE----SHHHHHHHHHHHHHHT-TT-EEEEEEE-TTSTT--EETTT--BGGGSS---B-TT-S--GGG-EEEEEEETTS-EEEEETTS-BEEEEEEE-B-------EE----------

Organism: Sinanodonta woodiana (NCBI:txid1069815)